Protein AF-A0A9D6WRW5-F1 (afdb_monomer_lite)

Secondary structure (DSSP, 8-state):
-EETTEEEETTTTEESS--SS-S-TT-GGGG-TT-SGGG-TTTEE-SSSS--EE-TT---S--------------PPPPEE-TTTTTPPPSS-EEEETTEEEE---TTS-B-BTTTBTTSB-BHHHHTTT--HHHH--EEEEEE---TT--SHHHHHHIIIIIS--SS-S-SEEE-TTS-EEE-S-TTB--SSSTT--TTEEEEEESS---TT-------

pLDDT: mean 76.56, std 15.64, range [35.09, 97.69]

Foldseek 3Di:
DDDQQFDDQPVVRWTPDFAPDQPDPVDPLSVRSTDAQSVCPVQWHDNNSHDTDGQPVPPVPDDPDDDDDDDNPPPPDAAEQECVRLVFDAFAAWDDDDPDIDGPPDPPPFADDVPPCVQGWDQCCVVVPPDDLVRWADEEDEAEPQDPPDQGPRVQQCCCRPVVVHRGRQAQWEAGPVRHIYGGRDSSTFGNDDPPPRTNYHYYYYYDRSDPDDDPPPDD

Sequence (220 aa):
MFYNARYYDSTIGRFTQADTIVPNLYNPQSLNRYAYVRNNPVKYTDPTGHEYIPRPDQDDGNDGGSGHGSGASLVPKPPIVSREEWGALRPGIHYICGRGVCISSGWDEGYYDHDQNGDGYALYSIYKKRMSLSDILDTIVIHHEGNWQTYDIRSVQSKHMFERGMWDIAYHYVIGQDGTIYEGRDVGVRGRHVEESNTGKIGVLFLGDFEPGWVLNSGT

Structure (mmCIF, N/CA/C/O backbone):
data_AF-A0A9D6WRW5-F1
#
_entry.id   AF-A0A9D6WRW5-F1
#
loop_
_atom_site.group_PDB
_atom_site.id
_atom_site.type_symbol
_atom_site.label_atom_id
_atom_site.label_alt_id
_atom_site.label_comp_id
_atom_site.label_asym_id
_atom_site.label_entity_id
_atom_site.label_seq_id
_atom_site.pdbx_PDB_ins_code
_atom_site.Cartn_x
_atom_site.Cartn_y
_atom_site.Cartn_z
_atom_site.occupancy
_atom_site.B_iso_or_equiv
_atom_site.auth_seq_id
_atom_site.auth_comp_id
_atom_site.auth_asym_id
_atom_site.auth_atom_id
_atom_site.pdbx_PDB_model_num
ATOM 1 N N . MET A 1 1 ? -7.415 -6.859 20.595 1.00 60.97 1 MET A N 1
ATOM 2 C CA . MET A 1 1 ? -8.074 -5.529 20.566 1.00 60.97 1 MET A CA 1
ATOM 3 C C . MET A 1 1 ? -9.538 -5.653 20.969 1.00 60.97 1 MET A C 1
ATOM 5 O O . MET A 1 1 ? -10.128 -6.697 20.724 1.00 60.97 1 MET A O 1
ATOM 9 N N . PHE A 1 2 ? -10.118 -4.632 21.605 1.00 69.44 2 PHE A N 1
ATOM 10 C CA . PHE A 1 2 ? -11.538 -4.613 21.982 1.00 69.44 2 PHE A CA 1
ATOM 11 C C . PHE A 1 2 ? -12.377 -3.961 20.870 1.00 69.44 2 PHE A C 1
ATOM 13 O O . PHE A 1 2 ? -12.100 -2.831 20.489 1.00 69.44 2 PHE A O 1
ATOM 20 N N . TYR A 1 3 ? -13.378 -4.676 20.352 1.00 65.44 3 TYR A N 1
ATOM 21 C CA . TYR A 1 3 ? -14.279 -4.254 19.272 1.00 65.44 3 TYR A CA 1
ATOM 22 C C . TYR A 1 3 ? -15.710 -4.134 19.816 1.00 65.44 3 TYR A C 1
ATOM 24 O O . TYR A 1 3 ? -16.552 -4.994 19.557 1.00 65.44 3 TYR A O 1
ATOM 32 N N . ASN A 1 4 ? -15.963 -3.086 20.605 1.00 71.12 4 ASN A N 1
ATOM 33 C CA . ASN A 1 4 ? -17.240 -2.737 21.255 1.00 71.12 4 ASN A CA 1
ATOM 34 C C . ASN A 1 4 ? -17.803 -3.759 22.251 1.00 71.12 4 ASN A C 1
ATOM 36 O O . ASN A 1 4 ? -17.981 -3.435 23.419 1.00 71.12 4 ASN A O 1
ATOM 40 N N . ALA A 1 5 ? -18.108 -4.970 21.800 1.00 73.12 5 ALA A N 1
ATOM 41 C CA . ALA A 1 5 ? -18.720 -6.016 22.611 1.00 73.12 5 ALA A CA 1
ATOM 42 C C . ALA A 1 5 ? -17.774 -7.185 22.902 1.00 73.12 5 ALA A C 1
ATOM 44 O O . ALA A 1 5 ? -18.008 -7.960 23.828 1.00 73.12 5 ALA A O 1
ATOM 45 N N . ARG A 1 6 ? -16.722 -7.354 22.090 1.00 82.56 6 ARG A N 1
ATOM 46 C CA . ARG A 1 6 ? -15.876 -8.553 22.100 1.00 82.56 6 ARG A CA 1
ATOM 47 C C . ARG A 1 6 ? -14.400 -8.211 21.988 1.00 82.56 6 ARG A C 1
ATOM 49 O O . ARG A 1 6 ? -14.009 -7.237 21.348 1.00 82.56 6 ARG A O 1
ATOM 56 N N . TYR A 1 7 ? -13.565 -9.073 22.557 1.00 76.38 7 TYR A N 1
ATOM 57 C CA . TYR A 1 7 ? -12.125 -9.045 22.324 1.00 76.38 7 TYR A CA 1
ATOM 58 C C . TYR A 1 7 ? -11.784 -9.877 21.088 1.00 76.38 7 TYR A C 1
ATOM 60 O O . TYR A 1 7 ? -12.160 -11.044 20.985 1.00 76.38 7 TYR A O 1
ATOM 68 N N . TYR A 1 8 ? -11.083 -9.257 20.146 1.00 75.25 8 TYR A N 1
ATOM 69 C CA . TYR A 1 8 ? -10.508 -9.888 18.967 1.00 75.25 8 TYR A CA 1
ATOM 70 C C . TYR A 1 8 ? -9.028 -10.164 19.196 1.00 75.25 8 TYR A C 1
ATOM 72 O O . TYR A 1 8 ? -8.286 -9.279 19.642 1.00 75.25 8 TYR A O 1
ATOM 80 N N . ASP A 1 9 ? -8.610 -11.375 18.868 1.00 74.19 9 ASP A N 1
ATOM 81 C CA . ASP A 1 9 ? -7.215 -11.775 18.841 1.00 74.19 9 ASP A CA 1
ATOM 82 C C . ASP A 1 9 ? -6.767 -11.854 17.381 1.00 74.19 9 ASP A C 1
ATOM 84 O O . ASP A 1 9 ? -7.245 -12.672 16.588 1.00 74.19 9 ASP A O 1
ATOM 88 N N . SER A 1 10 ? -5.870 -10.935 17.026 1.00 66.38 10 SER A N 1
ATOM 89 C CA . SER A 1 10 ? -5.312 -10.815 15.684 1.00 66.38 10 SER A CA 1
ATOM 90 C C . SER A 1 10 ? -4.380 -11.966 15.329 1.00 66.38 10 SER A C 1
ATOM 92 O O . SER A 1 10 ? -4.272 -12.285 14.150 1.00 66.38 10 SER A O 1
ATOM 94 N N . THR A 1 11 ? -3.757 -12.620 16.313 1.00 64.62 11 THR A N 1
ATOM 95 C CA . THR A 1 11 ? -2.850 -13.752 16.092 1.00 64.62 11 THR A CA 1
ATOM 96 C C . THR A 1 11 ? -3.612 -14.974 15.586 1.00 64.62 11 THR A C 1
ATOM 98 O O . THR A 1 11 ? -3.147 -15.662 14.683 1.00 64.62 11 THR A O 1
ATOM 101 N N . ILE A 1 12 ? -4.810 -15.232 16.119 1.00 73.31 12 ILE A N 1
ATOM 102 C CA . ILE A 1 12 ? -5.661 -16.356 15.680 1.00 73.31 12 ILE A CA 1
ATOM 103 C C . ILE A 1 12 ? -6.744 -15.953 14.668 1.00 73.31 12 ILE A C 1
ATOM 105 O O . ILE A 1 12 ? -7.482 -16.812 14.180 1.00 73.31 12 ILE A O 1
ATOM 109 N N . GLY A 1 13 ? -6.868 -14.660 14.363 1.00 69.81 13 GLY A N 1
ATOM 110 C CA . GLY A 1 13 ? -7.832 -14.133 13.399 1.00 69.81 13 GLY A CA 1
ATOM 111 C C . GLY A 1 13 ? -9.297 -14.317 13.815 1.00 69.81 13 GLY A C 1
ATOM 112 O O . GLY A 1 13 ? -10.159 -14.538 12.961 1.00 69.81 13 GLY A O 1
ATOM 113 N N . ARG A 1 14 ? -9.590 -14.327 15.124 1.00 75.38 14 ARG A N 1
ATOM 114 C CA . ARG A 1 14 ? -10.930 -14.614 15.669 1.00 75.38 14 ARG A CA 1
ATOM 115 C C . ARG A 1 14 ? -11.211 -13.826 16.942 1.00 75.38 14 ARG A C 1
ATOM 117 O O . ARG A 1 14 ? -10.303 -13.436 17.673 1.00 75.38 14 ARG A O 1
ATOM 124 N N . PHE A 1 15 ? -12.495 -13.651 17.250 1.00 82.50 15 PHE A N 1
ATOM 125 C CA . PHE A 1 15 ? -12.888 -13.226 18.589 1.00 82.50 15 PHE A CA 1
ATOM 126 C C . PHE A 1 15 ? -12.517 -14.302 19.611 1.00 82.50 15 PHE A C 1
ATOM 128 O O . PHE A 1 15 ? -12.706 -15.491 19.363 1.00 82.50 15 PHE A O 1
ATOM 135 N N . THR A 1 16 ? -11.994 -13.886 20.760 1.00 82.94 16 THR A N 1
ATOM 136 C CA . THR A 1 16 ? -11.667 -14.768 21.895 1.00 82.94 16 THR A CA 1
ATOM 137 C C . THR A 1 16 ? -12.818 -14.893 22.880 1.00 82.94 16 THR A C 1
ATOM 139 O O . THR A 1 16 ? -12.792 -15.738 23.773 1.00 82.94 16 THR A O 1
ATOM 142 N N . GLN A 1 17 ? -13.861 -14.085 22.696 1.00 80.62 17 GLN A N 1
ATOM 143 C CA . GLN A 1 17 ? -15.085 -14.117 23.479 1.00 80.62 17 GLN A CA 1
ATOM 144 C C . GLN A 1 17 ? -16.278 -14.399 22.573 1.00 80.62 17 GLN A C 1
ATOM 146 O O . GLN A 1 17 ? -16.394 -13.841 21.480 1.00 80.62 17 GLN A O 1
ATOM 151 N N . ALA A 1 18 ? -17.160 -15.278 23.046 1.00 79.88 18 ALA A N 1
ATOM 152 C CA . ALA A 1 18 ? -18.431 -15.522 22.391 1.00 79.88 18 ALA A CA 1
ATOM 153 C C . ALA A 1 18 ? -19.308 -14.270 22.512 1.00 79.88 18 ALA A C 1
ATOM 155 O O . ALA A 1 18 ? -19.403 -13.685 23.589 1.00 79.88 18 ALA A O 1
ATOM 156 N N . ASP A 1 19 ? -19.983 -13.904 21.427 1.00 75.06 19 ASP A N 1
ATOM 157 C CA . ASP A 1 19 ? -21.059 -12.910 21.413 1.00 75.06 19 ASP A CA 1
ATOM 158 C C . ASP A 1 19 ? -22.069 -13.211 22.521 1.00 75.06 19 ASP A C 1
ATOM 160 O O . ASP A 1 19 ? -22.411 -14.371 22.693 1.00 75.06 19 ASP A O 1
ATOM 164 N N . THR A 1 20 ? -22.548 -12.245 23.301 1.00 79.19 20 THR A N 1
ATOM 165 C CA . THR A 1 20 ? -23.514 -12.506 24.385 1.00 79.19 20 THR A CA 1
ATOM 166 C C . THR A 1 20 ? -24.861 -13.009 23.869 1.00 79.19 20 THR A C 1
ATOM 168 O O . THR A 1 20 ? -25.584 -13.661 24.626 1.00 79.19 20 THR A O 1
ATOM 171 N N . ILE A 1 21 ? -25.164 -12.788 22.587 1.00 78.12 21 ILE A N 1
ATOM 172 C CA . ILE A 1 21 ? -26.409 -13.209 21.951 1.00 78.12 21 ILE A CA 1
ATOM 173 C C . ILE A 1 21 ? -26.173 -14.185 20.794 1.00 78.12 21 ILE A C 1
ATOM 175 O O . ILE A 1 21 ? -25.085 -14.304 20.234 1.00 78.12 21 ILE A O 1
ATOM 179 N N . VAL A 1 22 ? -27.229 -14.918 20.441 1.00 77.81 22 VAL A N 1
ATOM 180 C CA . VAL A 1 22 ? -27.321 -15.652 19.176 1.00 77.81 22 VAL A CA 1
ATOM 181 C C . VAL A 1 22 ? -28.327 -14.897 18.312 1.00 77.81 22 VAL A C 1
ATOM 183 O O . VAL A 1 22 ? -29.521 -14.974 18.607 1.00 77.81 22 VAL A O 1
ATOM 186 N N . PRO A 1 23 ? -27.891 -14.181 17.259 1.00 69.06 23 PRO A N 1
ATOM 187 C CA . PRO A 1 23 ? -28.781 -13.304 16.496 1.00 69.06 23 PRO A CA 1
ATOM 188 C C . PRO A 1 23 ? -29.959 -14.037 15.839 1.00 69.06 23 PRO A C 1
ATOM 190 O O . PRO A 1 23 ? -31.036 -13.474 15.679 1.00 69.06 23 PRO A O 1
ATOM 193 N N . ASN A 1 24 ? -29.771 -15.305 15.451 1.00 74.31 24 ASN A N 1
ATOM 194 C CA . ASN A 1 24 ? -30.832 -16.134 14.881 1.00 74.31 24 ASN A CA 1
ATOM 195 C C . ASN A 1 24 ? -30.588 -17.626 15.171 1.00 74.31 24 ASN A C 1
ATOM 197 O O . ASN A 1 24 ? -29.682 -18.231 14.606 1.00 74.31 24 ASN A O 1
ATOM 201 N N . LEU A 1 25 ? -31.422 -18.234 16.018 1.00 77.88 25 LEU A N 1
ATOM 202 C CA . LEU A 1 25 ? -31.314 -19.652 16.402 1.00 77.88 25 LEU A CA 1
ATOM 203 C C . LEU A 1 25 ? -31.611 -20.636 15.258 1.00 77.88 25 LEU A C 1
ATOM 205 O O . LEU A 1 25 ? -31.167 -21.780 15.308 1.00 77.88 25 LEU A O 1
ATOM 209 N N . TYR A 1 26 ? -32.340 -20.205 14.228 1.00 78.75 26 TYR A N 1
ATOM 210 C CA . TYR A 1 26 ? -32.708 -21.036 13.078 1.00 78.75 26 TYR A CA 1
ATOM 211 C C . TYR A 1 26 ? -31.681 -20.969 11.944 1.00 78.75 26 TYR A C 1
ATOM 213 O O . TYR A 1 26 ? -31.804 -21.691 10.957 1.00 78.75 26 TYR A O 1
ATOM 221 N N . ASN A 1 27 ? -30.659 -20.118 12.077 1.00 74.31 27 ASN A N 1
ATOM 222 C CA . ASN A 1 27 ? -29.552 -20.038 11.139 1.00 74.31 27 ASN A CA 1
ATOM 223 C C . ASN A 1 27 ? -28.308 -20.712 11.745 1.00 74.31 27 ASN A C 1
ATOM 225 O O . ASN A 1 27 ? -27.700 -20.147 12.657 1.00 74.31 27 ASN A O 1
ATOM 229 N N . PRO A 1 28 ? -27.864 -21.870 11.221 1.00 80.88 28 PRO A N 1
ATOM 230 C CA . PRO A 1 28 ? -26.694 -22.580 11.737 1.00 80.88 28 PRO A CA 1
ATOM 231 C C . PRO A 1 28 ? -25.425 -21.717 11.790 1.00 80.88 28 PRO A C 1
ATOM 233 O O . PRO A 1 28 ? -24.603 -21.881 12.687 1.00 80.88 28 PRO A O 1
ATOM 236 N N . GLN A 1 29 ? -25.281 -20.752 10.873 1.00 78.38 29 GLN A N 1
ATOM 237 C CA . GLN A 1 29 ? -24.126 -19.852 10.839 1.00 78.38 29 GLN A CA 1
ATOM 238 C C . GLN A 1 29 ? -24.116 -18.864 12.016 1.00 78.38 29 GLN A C 1
ATOM 240 O O . GLN A 1 29 ? -23.047 -18.457 12.464 1.00 78.38 29 GLN A O 1
ATOM 245 N N . SER A 1 30 ? -25.292 -18.497 12.532 1.00 76.19 30 SER A N 1
ATOM 246 C CA . SER A 1 30 ? -25.451 -17.598 13.682 1.00 76.19 30 SER A CA 1
ATOM 247 C C . SER A 1 30 ? -25.182 -18.290 15.022 1.00 76.19 30 SER A C 1
ATOM 249 O O . SER A 1 30 ? -25.009 -17.606 16.026 1.00 76.19 30 SER A O 1
ATOM 251 N N . LEU A 1 31 ? -25.089 -19.627 15.050 1.00 80.44 31 LEU A N 1
ATOM 252 C CA . LEU A 1 31 ? -24.693 -20.383 16.245 1.00 80.44 31 LEU A CA 1
ATOM 253 C C . LEU A 1 31 ? -23.192 -20.254 16.546 1.00 80.44 31 LEU A C 1
ATOM 255 O O . LEU A 1 31 ? -22.770 -20.449 17.687 1.00 80.44 31 LEU A O 1
ATOM 259 N N . ASN A 1 32 ? -22.376 -19.892 15.549 1.00 83.19 32 ASN A N 1
ATOM 260 C CA . ASN A 1 32 ? -20.971 -19.576 15.772 1.00 83.19 32 ASN A CA 1
ATOM 261 C C . ASN A 1 32 ? -20.826 -18.164 16.360 1.00 83.19 32 ASN A C 1
ATOM 263 O O . ASN A 1 32 ? -20.568 -17.196 15.647 1.00 83.19 32 ASN A O 1
ATOM 267 N N . ARG A 1 33 ? -20.939 -18.070 17.687 1.00 80.44 33 ARG A N 1
ATOM 268 C CA . ARG A 1 33 ? -20.828 -16.821 18.465 1.00 80.44 33 ARG A CA 1
ATOM 269 C C . ARG A 1 33 ? -19.436 -16.170 18.422 1.00 80.44 33 ARG A C 1
ATOM 271 O O . ARG A 1 33 ? -19.261 -15.062 18.918 1.00 80.44 33 ARG A O 1
ATOM 278 N N . TYR A 1 34 ? -18.446 -16.835 17.829 1.00 79.38 34 TYR A N 1
ATOM 279 C CA . TYR A 1 34 ? -17.099 -16.298 17.621 1.00 79.38 34 TYR A CA 1
ATOM 280 C C . TYR A 1 34 ? -16.889 -15.751 16.202 1.00 79.38 34 TYR A C 1
ATOM 282 O O . TYR A 1 34 ? -15.840 -15.174 15.918 1.00 79.38 34 TYR A O 1
ATOM 290 N N . ALA A 1 35 ? -17.857 -15.931 15.298 1.00 78.06 35 ALA A N 1
ATOM 291 C CA . ALA A 1 35 ? -17.767 -15.420 13.938 1.00 78.06 35 ALA A CA 1
ATOM 292 C C . ALA A 1 35 ? -17.990 -13.901 13.898 1.00 78.06 35 ALA A C 1
ATOM 294 O O . ALA A 1 35 ? -18.873 -13.360 14.570 1.00 78.06 35 ALA A O 1
ATOM 295 N N . TYR A 1 36 ? -17.212 -13.220 13.056 1.00 79.56 36 TYR A N 1
ATOM 296 C CA . TYR A 1 36 ? -17.487 -11.843 12.655 1.00 79.56 36 TYR A CA 1
ATOM 297 C C . TYR A 1 36 ? -18.448 -11.866 11.466 1.00 79.56 36 TYR A C 1
ATOM 299 O O . TYR A 1 36 ? -18.148 -12.519 10.468 1.00 79.56 36 TYR A O 1
ATOM 307 N N . VAL A 1 37 ? -19.603 -11.197 11.565 1.00 79.94 37 VAL A N 1
ATOM 308 C CA . VAL A 1 37 ? -20.555 -10.957 10.456 1.00 79.94 37 VAL A CA 1
ATOM 309 C C . VAL A 1 37 ? -20.809 -12.160 9.529 1.00 79.94 37 VAL A C 1
ATOM 311 O O . VAL A 1 37 ? -20.722 -12.082 8.303 1.00 79.94 37 VAL A O 1
ATOM 314 N N . ARG A 1 38 ? -21.093 -13.328 10.125 1.00 80.06 38 ARG A N 1
ATOM 315 C CA . ARG A 1 38 ? -21.312 -14.607 9.410 1.00 80.06 38 ARG A CA 1
ATOM 316 C C . ARG A 1 38 ? -20.146 -15.040 8.505 1.00 80.06 38 ARG A C 1
ATOM 318 O O . ARG A 1 38 ? -20.363 -15.764 7.539 1.00 80.06 38 ARG A O 1
ATOM 325 N N . ASN A 1 39 ? -18.921 -14.628 8.830 1.00 77.94 39 ASN A N 1
ATOM 326 C CA . ASN A 1 39 ? -17.713 -14.800 8.019 1.00 77.94 39 ASN A CA 1
ATOM 327 C C . ASN A 1 39 ? -17.799 -14.168 6.619 1.00 77.94 39 ASN A C 1
ATOM 329 O O . ASN A 1 39 ? -17.034 -14.542 5.735 1.00 77.94 39 ASN A O 1
ATOM 333 N N . ASN A 1 40 ? -18.701 -13.207 6.407 1.00 76.94 40 ASN A N 1
ATOM 334 C CA . ASN A 1 40 ? -18.773 -12.447 5.165 1.00 76.94 40 ASN A CA 1
ATOM 335 C C . ASN A 1 40 ? -18.659 -10.945 5.454 1.00 76.94 40 ASN A C 1
ATOM 337 O O . ASN A 1 40 ? -19.637 -10.204 5.324 1.00 76.94 40 ASN A O 1
ATOM 341 N N . PRO A 1 41 ? -17.458 -10.481 5.846 1.00 78.50 41 PRO A N 1
ATOM 342 C CA . PRO A 1 41 ? -17.224 -9.070 6.087 1.00 78.50 41 PRO A CA 1
ATOM 343 C C . PRO A 1 41 ? -17.252 -8.250 4.813 1.00 78.50 41 PRO A C 1
ATOM 345 O O . PRO A 1 41 ? -17.278 -7.043 4.929 1.00 78.50 41 PRO A O 1
ATOM 348 N N . VAL A 1 42 ? -17.267 -8.850 3.621 1.00 72.50 42 VAL A N 1
ATOM 349 C CA . VAL A 1 42 ? -17.421 -8.103 2.367 1.00 72.50 42 VAL A CA 1
ATOM 350 C C . VAL A 1 42 ? -18.845 -7.567 2.231 1.00 72.50 42 VAL A C 1
ATOM 352 O O . VAL A 1 42 ? -19.012 -6.412 1.862 1.00 72.50 42 VAL A O 1
ATOM 355 N N . LYS A 1 43 ? -19.854 -8.380 2.572 1.00 69.56 43 LYS A N 1
ATOM 356 C CA . LYS A 1 43 ? -21.272 -8.009 2.460 1.00 69.56 43 LYS A CA 1
ATOM 357 C C . LYS A 1 43 ? -21.837 -7.370 3.725 1.00 69.56 43 LYS A C 1
ATOM 359 O O . LYS A 1 43 ? -22.777 -6.588 3.641 1.00 69.56 43 LYS A O 1
ATOM 364 N N . TYR A 1 44 ? -21.294 -7.701 4.895 1.00 79.25 44 TYR A N 1
ATOM 365 C CA . TYR A 1 44 ? -21.892 -7.333 6.175 1.00 79.25 44 TYR A CA 1
ATOM 366 C C . TYR A 1 44 ? -20.930 -6.556 7.084 1.00 79.25 44 TYR A C 1
ATOM 368 O O . TYR A 1 44 ? -19.707 -6.674 6.984 1.00 79.25 44 TYR A O 1
ATOM 376 N N . THR A 1 45 ? -21.497 -5.760 7.987 1.00 79.19 45 THR A N 1
ATOM 377 C CA . THR A 1 45 ? -20.794 -5.076 9.083 1.00 79.19 45 THR A CA 1
ATOM 378 C C . THR A 1 45 ? -21.514 -5.328 10.412 1.00 79.19 45 THR A C 1
ATOM 380 O O . THR A 1 45 ? -22.673 -5.741 10.410 1.00 79.19 45 THR A O 1
ATOM 383 N N . ASP A 1 46 ? -20.818 -5.116 11.528 1.00 77.25 46 ASP A N 1
ATOM 384 C CA . ASP A 1 46 ? -21.327 -5.289 12.897 1.00 77.25 46 ASP A CA 1
ATOM 385 C C . ASP A 1 46 ? -21.072 -4.008 13.708 1.00 77.25 46 ASP A C 1
ATOM 387 O O . ASP A 1 46 ? -20.036 -3.894 14.370 1.00 77.25 46 ASP A O 1
ATOM 391 N N . PRO A 1 47 ? -21.958 -2.998 13.611 1.00 75.88 47 PRO A N 1
ATOM 392 C CA . PRO A 1 47 ? -21.749 -1.706 14.265 1.00 75.88 47 PRO A CA 1
ATOM 393 C C . PRO A 1 47 ? -21.812 -1.797 15.793 1.00 75.88 47 PRO A C 1
ATOM 395 O O . PRO A 1 47 ? -21.126 -1.052 16.495 1.00 75.88 47 PRO A O 1
ATOM 398 N N . THR A 1 48 ? -22.643 -2.701 16.315 1.00 75.56 48 THR A N 1
ATOM 399 C CA . THR A 1 48 ? -22.935 -2.823 17.750 1.00 75.56 48 THR A CA 1
ATOM 400 C C . THR A 1 48 ? -22.076 -3.880 18.448 1.00 75.56 48 THR A C 1
ATOM 402 O O . THR A 1 48 ? -21.990 -3.883 19.674 1.00 75.56 48 THR A O 1
ATOM 405 N N . GLY A 1 49 ? -21.399 -4.743 17.688 1.00 72.88 49 GLY A N 1
ATOM 406 C CA . GLY A 1 49 ? -20.638 -5.892 18.182 1.00 72.88 49 GLY A CA 1
ATOM 407 C C . GLY A 1 49 ? -21.468 -7.175 18.364 1.00 72.88 49 GLY A C 1
ATOM 408 O O . GLY A 1 49 ? -20.908 -8.176 18.828 1.00 72.88 49 GLY A O 1
ATOM 409 N N . HIS A 1 50 ? -22.760 -7.128 18.016 1.00 73.81 50 HIS A N 1
ATOM 410 C CA . HIS A 1 50 ? -23.781 -8.147 18.275 1.00 73.81 50 HIS A CA 1
ATOM 411 C C . HIS A 1 50 ? -24.665 -8.495 17.070 1.00 73.81 50 HIS A C 1
ATOM 413 O O . HIS A 1 50 ? -25.472 -9.425 17.138 1.00 73.81 50 HIS A O 1
ATOM 419 N N . GLU A 1 51 ? -24.576 -7.755 15.968 1.00 75.19 51 GLU A N 1
ATOM 420 C CA . GLU A 1 51 ? -25.467 -7.957 14.828 1.00 75.19 51 GLU A CA 1
ATOM 421 C C . GLU A 1 51 ? -24.705 -7.933 13.513 1.00 75.19 51 GLU A C 1
ATOM 423 O O . GLU A 1 51 ? -23.601 -7.421 13.411 1.00 75.19 51 GLU A O 1
ATOM 428 N N . TYR A 1 52 ? -25.277 -8.531 12.476 1.00 75.94 52 TYR A N 1
ATOM 429 C CA . TYR A 1 52 ? -24.746 -8.380 11.131 1.00 75.94 52 TYR A CA 1
ATOM 430 C C . TYR A 1 52 ? -25.808 -7.676 10.305 1.00 75.94 52 TYR A C 1
ATOM 432 O O . TYR A 1 52 ? -26.958 -8.110 10.251 1.00 75.94 52 TYR A O 1
ATOM 440 N N . ILE A 1 53 ? -25.412 -6.595 9.659 1.00 77.00 53 ILE A N 1
ATOM 441 C CA . ILE A 1 53 ? -26.273 -5.831 8.763 1.00 77.00 53 ILE A CA 1
ATOM 442 C C . ILE A 1 53 ? -25.580 -5.679 7.411 1.00 77.00 53 ILE A C 1
ATOM 444 O O . ILE A 1 53 ? -24.342 -5.672 7.373 1.00 77.00 53 ILE A O 1
ATOM 448 N N . PRO A 1 54 ? -26.328 -5.609 6.296 1.00 77.75 54 PRO A N 1
ATOM 449 C CA . PRO A 1 54 ? -25.746 -5.332 4.990 1.00 77.75 54 PRO A CA 1
ATOM 450 C C . PRO A 1 54 ? -24.909 -4.057 5.038 1.00 77.75 54 PRO A C 1
ATOM 452 O O . PRO A 1 54 ? -25.274 -3.080 5.701 1.00 77.75 54 PRO A O 1
ATOM 455 N N . ARG A 1 55 ? -23.767 -4.065 4.355 1.00 66.81 55 ARG A N 1
ATOM 456 C CA . ARG A 1 55 ? -23.007 -2.836 4.184 1.00 66.81 55 ARG A CA 1
ATOM 457 C C . ARG A 1 55 ? -23.805 -1.873 3.298 1.00 66.81 55 ARG A C 1
ATOM 459 O O . ARG A 1 55 ? -24.409 -2.321 2.325 1.00 66.81 55 ARG A O 1
ATOM 466 N N . PRO A 1 56 ? -23.783 -0.560 3.589 1.00 60.78 56 PRO A N 1
ATOM 467 C CA . PRO A 1 56 ? -24.549 0.429 2.827 1.00 60.78 56 PRO A CA 1
ATOM 468 C C . PRO A 1 56 ? -24.196 0.502 1.332 1.00 60.78 56 PRO A C 1
ATOM 470 O O . PRO A 1 56 ? -24.939 1.101 0.565 1.00 60.78 56 PRO A O 1
ATOM 473 N N . ASP A 1 57 ? -23.051 -0.051 0.922 1.00 57.88 57 ASP A N 1
ATOM 474 C CA . ASP A 1 57 ? -22.545 -0.047 -0.453 1.00 57.88 57 ASP A CA 1
ATOM 475 C C . ASP A 1 57 ? -22.938 -1.290 -1.270 1.00 57.88 57 ASP A C 1
ATOM 477 O O . ASP A 1 57 ? -22.714 -1.306 -2.480 1.00 57.88 57 ASP A O 1
ATOM 481 N N . GLN A 1 58 ? -23.537 -2.312 -0.645 1.00 55.06 58 GLN A N 1
ATOM 482 C CA . GLN A 1 58 ? -23.962 -3.551 -1.304 1.00 55.06 58 GLN A CA 1
ATOM 483 C C . GLN A 1 58 ? -25.477 -3.737 -1.227 1.00 55.06 58 GLN A C 1
ATOM 485 O O . GLN A 1 58 ? -25.971 -4.701 -0.647 1.00 55.06 58 GLN A O 1
ATOM 490 N N . ASP A 1 59 ? -26.215 -2.815 -1.840 1.00 51.03 59 ASP A N 1
ATOM 491 C CA . ASP A 1 59 ? -27.639 -3.006 -2.118 1.00 51.03 59 ASP A CA 1
ATOM 492 C C . ASP A 1 59 ? -27.774 -3.890 -3.378 1.00 51.03 59 ASP A C 1
ATOM 494 O O . ASP A 1 59 ? -28.076 -3.431 -4.479 1.00 51.03 59 ASP A O 1
ATOM 498 N N . ASP A 1 60 ? -27.445 -5.181 -3.246 1.00 50.53 60 ASP A N 1
ATOM 499 C CA . ASP A 1 60 ? -27.548 -6.186 -4.314 1.00 50.53 60 ASP A CA 1
ATOM 500 C C . ASP A 1 60 ? -28.948 -6.818 -4.392 1.00 50.53 60 ASP A C 1
ATOM 502 O O . ASP A 1 60 ? -29.081 -7.963 -4.804 1.00 50.53 60 ASP A O 1
ATOM 506 N N . GLY A 1 61 ? -29.998 -6.081 -4.008 1.00 46.81 61 GLY A N 1
ATOM 507 C CA . GLY A 1 61 ? -31.395 -6.284 -4.420 1.00 46.81 61 GLY A CA 1
ATOM 508 C C . GLY A 1 61 ? -32.026 -7.675 -4.245 1.00 46.81 61 GLY A C 1
ATOM 509 O O . GLY A 1 61 ? -33.112 -7.899 -4.778 1.00 46.81 61 GLY A O 1
ATOM 510 N N . ASN A 1 62 ? -31.399 -8.617 -3.540 1.00 47.34 62 ASN A N 1
ATOM 511 C CA . ASN A 1 62 ? -31.861 -10.001 -3.450 1.00 47.34 62 ASN A CA 1
ATOM 512 C C . ASN A 1 62 ? -31.838 -10.503 -2.002 1.00 47.34 62 ASN A C 1
ATOM 514 O O . ASN A 1 62 ? -31.092 -11.417 -1.643 1.00 47.34 62 ASN A O 1
ATOM 518 N N . ASP A 1 63 ? -32.679 -9.892 -1.168 1.00 53.66 63 ASP A N 1
ATOM 519 C CA . ASP A 1 63 ? -32.852 -10.271 0.230 1.00 53.66 63 ASP A CA 1
ATOM 520 C C . ASP A 1 63 ? -34.064 -11.191 0.421 1.00 53.66 63 ASP A C 1
ATOM 522 O O . ASP A 1 63 ? -35.219 -10.774 0.471 1.00 53.66 63 ASP A O 1
ATOM 526 N N . GLY A 1 64 ? -33.775 -12.479 0.611 1.00 40.59 64 GLY A N 1
ATOM 527 C CA . GLY A 1 64 ? -34.691 -13.464 1.192 1.00 40.59 64 GLY A CA 1
ATOM 528 C C . GLY A 1 64 ? -34.647 -13.488 2.726 1.00 40.59 64 GLY A C 1
ATOM 529 O O . GLY A 1 64 ? -34.693 -14.566 3.316 1.00 40.59 64 GLY A O 1
ATOM 530 N N . GLY A 1 65 ? -34.495 -12.336 3.384 1.00 41.09 65 GLY A N 1
ATOM 531 C CA . GLY A 1 65 ? -34.346 -12.242 4.839 1.00 41.09 65 GLY A CA 1
ATOM 532 C C . GLY A 1 65 ? -35.230 -11.161 5.451 1.00 41.09 65 GLY A C 1
ATOM 533 O O . GLY A 1 65 ? -34.879 -9.989 5.452 1.00 41.09 65 GLY A O 1
ATOM 534 N N . SER A 1 66 ? -36.378 -11.567 5.986 1.00 40.91 66 SER A N 1
ATOM 535 C CA . SER A 1 66 ? -37.377 -10.701 6.615 1.00 40.91 66 SER A CA 1
ATOM 536 C C . SER A 1 66 ? -36.851 -9.912 7.826 1.00 40.91 66 SER A C 1
ATOM 538 O O . SER A 1 66 ? -36.556 -10.511 8.854 1.00 40.91 66 SER A O 1
ATOM 540 N N . GLY A 1 67 ? -3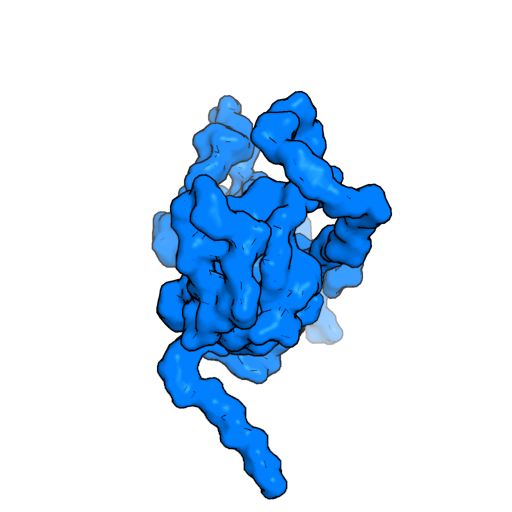6.871 -8.577 7.703 1.00 40.50 67 GLY A N 1
ATOM 541 C CA . GLY A 1 67 ? -37.279 -7.579 8.709 1.00 40.50 67 GLY A CA 1
ATOM 542 C C . GLY A 1 67 ? -36.461 -7.434 10.000 1.00 40.50 67 GLY A C 1
ATOM 543 O O . GLY A 1 67 ? -36.343 -8.374 10.777 1.00 40.50 67 GLY A O 1
ATOM 544 N N . HIS A 1 68 ? -36.000 -6.213 10.295 1.00 38.25 68 HIS A N 1
ATOM 545 C CA . HIS A 1 68 ? -36.610 -5.257 11.245 1.00 38.25 68 HIS A CA 1
ATOM 546 C C . HIS A 1 68 ? -35.704 -4.014 11.356 1.00 38.25 68 HIS A C 1
ATOM 548 O O . HIS A 1 68 ? -34.540 -4.137 11.711 1.00 38.25 68 HIS A O 1
ATOM 554 N N . GLY A 1 69 ? -36.258 -2.818 11.127 1.00 35.09 69 GLY A N 1
ATOM 555 C CA . GLY A 1 69 ? -35.653 -1.557 11.579 1.00 35.09 69 GLY A CA 1
ATOM 556 C C . GLY A 1 69 ? -34.944 -0.729 10.509 1.00 35.09 69 GLY A C 1
ATOM 557 O O . GLY A 1 69 ? -33.772 -0.909 10.212 1.00 35.09 69 GLY A O 1
ATOM 558 N N . SER A 1 70 ? -35.669 0.256 9.991 1.00 42.62 70 SER A N 1
ATOM 559 C CA . SER A 1 70 ? -35.151 1.419 9.278 1.00 42.62 70 SER A CA 1
ATOM 560 C C . SER A 1 70 ? -34.126 2.183 10.125 1.00 42.62 70 SER A C 1
ATOM 562 O O . SER A 1 70 ? -34.486 2.876 11.076 1.00 42.62 70 SER A O 1
ATOM 564 N N . GLY A 1 71 ? -32.863 2.092 9.735 1.00 39.44 71 GLY A N 1
ATOM 565 C CA . GLY A 1 71 ? -31.776 2.929 10.218 1.00 39.44 71 GLY A CA 1
ATOM 566 C C . GLY A 1 71 ? -30.559 2.630 9.366 1.00 39.44 71 GLY A C 1
ATOM 567 O O . GLY A 1 71 ? -29.861 1.659 9.630 1.00 39.44 71 GLY A O 1
ATOM 568 N N . ALA A 1 72 ? -30.346 3.409 8.300 1.00 45.09 72 ALA A N 1
ATOM 569 C CA . ALA A 1 72 ? -29.125 3.323 7.508 1.00 45.09 72 ALA A CA 1
ATOM 570 C C . ALA A 1 72 ? -27.941 3.373 8.475 1.00 45.09 72 ALA A C 1
ATOM 572 O O . ALA A 1 72 ? -27.772 4.347 9.210 1.00 45.09 72 ALA A O 1
ATOM 573 N N . SER A 1 73 ? -27.191 2.281 8.538 1.00 48.31 73 SER A N 1
ATOM 574 C CA . SER A 1 73 ? -26.078 2.146 9.455 1.00 48.31 73 SER A CA 1
ATOM 575 C C . SER A 1 73 ? -25.066 3.243 9.192 1.00 48.31 73 SER A C 1
ATOM 577 O O . SER A 1 73 ? -24.365 3.233 8.182 1.00 48.31 73 SER A O 1
ATOM 579 N N . LEU A 1 74 ? -24.998 4.175 10.138 1.00 52.94 74 LEU A N 1
ATOM 580 C CA . LEU A 1 74 ? -24.071 5.297 10.206 1.00 52.94 74 LEU A CA 1
ATOM 581 C C . LEU A 1 74 ? -22.630 4.836 10.474 1.00 52.94 74 LEU A C 1
ATOM 583 O O . LEU A 1 74 ? -21.898 5.545 11.154 1.00 52.94 74 LEU A O 1
ATOM 587 N N . VAL A 1 75 ? -22.208 3.658 10.001 1.00 53.72 75 VAL A N 1
ATOM 588 C CA . VAL A 1 75 ? -20.784 3.311 10.011 1.00 53.72 75 VAL A CA 1
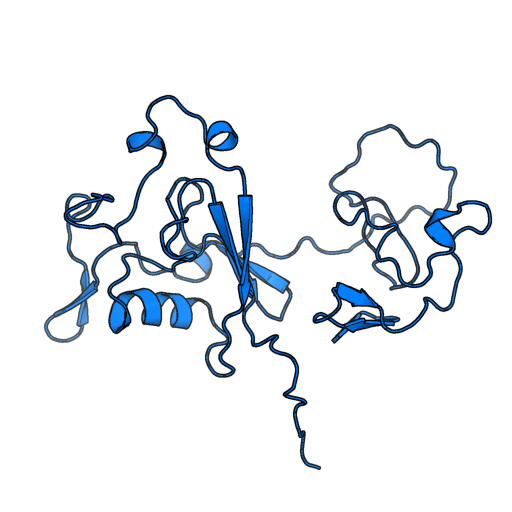ATOM 589 C C . VAL A 1 75 ? -20.145 4.206 8.956 1.00 53.72 75 VAL A C 1
ATOM 591 O O . VAL A 1 75 ? -20.405 4.005 7.765 1.00 53.72 75 VAL A O 1
ATOM 594 N N . PRO A 1 76 ? -19.367 5.227 9.352 1.00 60.53 76 PRO A N 1
ATOM 595 C CA . PRO A 1 76 ? -18.736 6.103 8.388 1.00 60.53 76 PRO A CA 1
ATOM 596 C C . PRO A 1 76 ? -17.795 5.242 7.554 1.00 60.53 76 PRO A C 1
ATOM 598 O O . PRO A 1 76 ? -17.042 4.428 8.098 1.00 60.53 76 PRO A O 1
ATOM 601 N N . LYS A 1 77 ? -17.842 5.401 6.230 1.00 65.12 77 LYS A N 1
ATOM 602 C CA . LYS A 1 77 ? -16.815 4.821 5.366 1.00 65.12 77 LYS A CA 1
ATOM 603 C C . LYS A 1 77 ? -15.451 5.268 5.912 1.00 65.12 77 LYS A C 1
ATOM 605 O O . LYS A 1 77 ? -15.319 6.458 6.211 1.00 65.12 77 LYS A O 1
ATOM 610 N N . PRO A 1 78 ? -14.462 4.362 6.040 1.00 78.94 78 PRO A N 1
ATOM 611 C CA . PRO A 1 78 ? -13.122 4.757 6.440 1.00 78.94 78 PRO A CA 1
ATOM 612 C C . PRO A 1 78 ? -12.657 5.933 5.575 1.00 78.94 78 PRO A C 1
ATOM 614 O O . PRO A 1 78 ? -12.802 5.853 4.346 1.00 78.94 78 PRO A O 1
ATOM 617 N N . PRO A 1 79 ? -12.168 7.031 6.174 1.00 88.50 79 PRO A N 1
ATOM 618 C CA . PRO A 1 79 ? -11.657 8.140 5.392 1.00 88.50 79 PRO A CA 1
ATOM 619 C C . PRO A 1 79 ? -10.494 7.633 4.539 1.00 88.50 79 PRO A C 1
ATOM 621 O O . PRO A 1 79 ? -9.628 6.903 5.025 1.00 88.50 79 PRO A O 1
ATOM 624 N N . ILE A 1 80 ? -10.517 7.989 3.256 1.00 92.06 80 ILE A N 1
ATOM 625 C CA . ILE A 1 80 ? -9.416 7.726 2.334 1.00 92.06 80 ILE A CA 1
ATOM 626 C C . ILE A 1 80 ? -8.707 9.055 2.122 1.00 92.06 80 ILE A C 1
ATOM 628 O O . ILE A 1 80 ? -9.287 9.968 1.539 1.00 92.06 80 ILE A O 1
ATOM 632 N N . VAL A 1 81 ? -7.480 9.155 2.618 1.00 95.00 81 VAL A N 1
ATOM 633 C CA . VAL A 1 81 ? -6.632 10.339 2.513 1.00 95.00 81 VAL A CA 1
ATOM 634 C C . VAL A 1 81 ? -5.733 10.177 1.298 1.00 95.00 81 VAL A C 1
ATOM 636 O O . VAL A 1 81 ? -4.925 9.243 1.212 1.00 95.00 81 VAL A O 1
ATOM 639 N N . SER A 1 82 ? -5.883 11.098 0.352 1.00 95.94 82 SER A N 1
ATOM 640 C CA . SER A 1 82 ? -5.126 11.062 -0.897 1.00 95.94 82 SER A CA 1
ATOM 641 C C . SER A 1 82 ? -3.647 11.371 -0.685 1.00 95.94 82 SER A C 1
ATOM 643 O O . SER A 1 82 ? -3.263 12.013 0.297 1.00 95.94 82 SER A O 1
ATOM 645 N N . ARG A 1 83 ? -2.810 10.987 -1.655 1.00 94.25 83 ARG A N 1
ATOM 646 C CA . ARG A 1 83 ? -1.381 11.350 -1.668 1.00 94.25 83 ARG A CA 1
ATOM 647 C C . ARG A 1 83 ? -1.130 12.841 -1.478 1.00 94.25 83 ARG A C 1
ATOM 649 O O . ARG A 1 83 ? -0.204 13.218 -0.766 1.00 94.25 83 ARG A O 1
ATOM 656 N N . GLU A 1 84 ? -1.923 13.685 -2.128 1.00 93.19 84 GLU A N 1
ATOM 657 C CA . GLU A 1 84 ? -1.792 15.138 -2.011 1.00 93.19 84 GLU A CA 1
ATOM 658 C C . GLU A 1 84 ? -2.132 15.614 -0.596 1.00 93.19 84 GLU A C 1
ATOM 660 O O . GLU A 1 84 ? -1.400 16.415 -0.019 1.00 93.19 84 GLU A O 1
ATOM 665 N N . GLU A 1 85 ? -3.190 15.058 -0.011 1.00 95.44 85 GLU A N 1
ATOM 666 C CA . GLU A 1 85 ? -3.719 15.466 1.288 1.00 95.44 85 GLU A CA 1
ATOM 667 C C . GLU A 1 85 ? -2.793 15.103 2.455 1.00 95.44 85 GLU A C 1
ATOM 669 O O . GLU A 1 85 ? -2.533 15.950 3.310 1.00 95.44 85 GLU A O 1
ATOM 674 N N . TRP A 1 86 ? -2.207 13.897 2.475 1.00 94.44 86 TRP A N 1
ATOM 675 C CA . TRP A 1 86 ? -1.172 13.577 3.473 1.00 94.44 86 TRP A CA 1
ATOM 676 C C . TRP A 1 86 ? 0.207 14.158 3.111 1.00 94.44 86 TRP A C 1
ATOM 678 O O . TRP A 1 86 ? 1.145 14.104 3.915 1.00 94.44 86 TRP A O 1
ATOM 688 N N . GLY A 1 87 ? 0.322 14.767 1.924 1.00 93.31 87 GLY A N 1
ATOM 689 C CA . GLY A 1 87 ? 1.473 15.505 1.408 1.00 93.31 87 GLY A CA 1
ATOM 690 C C . GLY A 1 87 ? 2.651 14.620 0.995 1.00 93.31 87 GLY A C 1
ATOM 691 O O . GLY A 1 87 ? 3.806 14.943 1.299 1.00 93.31 87 GLY A O 1
ATOM 692 N N . ALA A 1 88 ? 2.354 13.513 0.324 1.00 91.88 88 ALA A N 1
ATOM 693 C CA . ALA A 1 88 ? 3.319 12.579 -0.226 1.00 91.88 88 ALA A CA 1
ATOM 694 C C . ALA A 1 88 ? 4.433 13.275 -1.000 1.00 91.88 88 ALA A C 1
ATOM 696 O O . ALA A 1 88 ? 4.194 14.120 -1.867 1.00 91.88 88 ALA A O 1
ATOM 697 N N . LEU A 1 89 ? 5.666 12.840 -0.757 1.00 87.56 89 LEU A N 1
ATOM 698 C CA . LEU A 1 89 ? 6.748 13.102 -1.687 1.00 87.56 89 LEU A CA 1
ATOM 699 C C . LEU A 1 89 ? 6.409 12.464 -3.040 1.00 87.56 89 LEU A C 1
ATOM 701 O O . LEU A 1 89 ? 5.770 11.406 -3.126 1.00 87.56 89 LEU A O 1
ATOM 705 N N . ARG A 1 90 ? 6.819 13.142 -4.112 1.00 85.56 90 ARG A N 1
ATOM 706 C CA . ARG A 1 90 ? 6.706 12.600 -5.466 1.00 85.56 90 ARG A CA 1
ATOM 707 C C . ARG A 1 90 ? 7.650 11.405 -5.613 1.00 85.56 90 ARG A C 1
ATOM 709 O O . ARG A 1 90 ? 8.770 11.497 -5.101 1.00 85.56 90 ARG A O 1
ATOM 716 N N . PRO A 1 91 ? 7.244 10.344 -6.333 1.00 84.88 91 PRO A N 1
ATOM 717 C CA . PRO A 1 91 ? 8.145 9.251 -6.656 1.00 84.88 91 PRO A CA 1
ATOM 718 C C . PRO A 1 91 ? 9.419 9.745 -7.353 1.00 84.88 91 PRO A C 1
ATOM 720 O O . PRO A 1 91 ? 9.354 10.662 -8.173 1.00 84.88 91 PRO A O 1
ATOM 723 N N . GLY A 1 92 ? 10.561 9.145 -7.030 1.00 79.25 92 GLY A N 1
ATOM 724 C CA . GLY A 1 92 ? 11.863 9.480 -7.602 1.00 79.25 92 GLY A CA 1
ATOM 725 C C . GLY A 1 92 ? 13.009 9.308 -6.611 1.00 79.25 92 GLY A C 1
ATOM 726 O O . GLY A 1 92 ? 12.798 9.049 -5.427 1.00 79.25 92 GLY A O 1
ATOM 727 N N . ILE A 1 93 ? 14.238 9.501 -7.090 1.00 74.88 93 ILE A N 1
ATOM 728 C CA . ILE A 1 93 ? 15.423 9.571 -6.227 1.00 74.88 93 ILE A CA 1
ATOM 729 C C . ILE A 1 93 ? 15.508 10.976 -5.632 1.00 74.88 93 ILE A C 1
ATOM 731 O O . ILE A 1 93 ? 15.582 11.974 -6.354 1.00 74.88 93 ILE A O 1
ATOM 735 N N . HIS A 1 94 ? 15.510 11.048 -4.304 1.00 71.88 94 HIS A N 1
ATOM 736 C CA . HIS A 1 94 ? 15.693 12.288 -3.557 1.00 71.88 94 HIS A CA 1
ATOM 737 C C . HIS A 1 94 ? 17.091 12.282 -2.939 1.00 71.88 94 HIS A C 1
ATOM 739 O O . HIS A 1 94 ? 17.499 11.301 -2.322 1.00 71.88 94 HIS A O 1
ATOM 745 N N . TYR A 1 95 ? 17.836 13.371 -3.100 1.00 68.19 95 TYR A N 1
ATOM 746 C CA . TYR A 1 95 ? 19.185 13.521 -2.552 1.00 68.19 95 TYR A CA 1
ATOM 747 C C . TYR A 1 95 ? 19.383 14.926 -1.988 1.00 68.19 95 TYR A C 1
ATOM 749 O O . TYR A 1 95 ? 18.749 15.893 -2.411 1.00 68.19 95 TYR A O 1
ATOM 757 N N . ILE A 1 96 ? 20.269 15.059 -1.002 1.00 66.44 96 ILE A N 1
ATOM 758 C CA . ILE A 1 96 ? 20.565 16.357 -0.388 1.00 66.44 96 ILE A CA 1
ATOM 759 C C . ILE A 1 96 ? 21.343 17.212 -1.393 1.00 66.44 96 ILE A C 1
ATOM 761 O O . ILE A 1 96 ? 22.364 16.780 -1.927 1.00 66.44 96 ILE A O 1
ATOM 765 N N . CYS A 1 97 ? 20.886 18.440 -1.627 1.00 63.69 97 CYS A N 1
ATOM 766 C CA . CYS A 1 97 ? 21.589 19.413 -2.454 1.00 63.69 97 CYS A CA 1
ATOM 767 C C . CYS A 1 97 ? 21.628 20.776 -1.749 1.00 63.69 97 CYS A C 1
ATOM 769 O O . CYS A 1 97 ? 20.607 21.392 -1.433 1.00 63.69 97 CYS A O 1
ATOM 771 N N . GLY A 1 98 ? 22.832 21.271 -1.464 1.00 72.31 98 GLY A N 1
ATOM 772 C CA . GLY A 1 98 ? 22.998 22.537 -0.746 1.00 72.31 98 GLY A CA 1
ATOM 773 C C . GLY A 1 98 ? 22.264 22.551 0.606 1.00 72.31 98 GLY A C 1
ATOM 774 O O . GLY A 1 98 ? 22.541 21.724 1.468 1.00 72.31 98 GLY A O 1
ATOM 775 N N . ARG A 1 99 ? 21.344 23.510 0.800 1.00 65.69 99 ARG A N 1
ATOM 776 C CA . ARG A 1 99 ? 20.528 23.672 2.026 1.00 65.69 99 ARG A CA 1
ATOM 777 C C . ARG A 1 99 ? 19.138 23.009 1.950 1.00 65.69 99 ARG A C 1
ATOM 779 O O . ARG A 1 99 ? 18.294 23.315 2.786 1.00 65.69 99 ARG A O 1
ATOM 786 N N . GLY A 1 100 ? 18.876 22.150 0.962 1.00 66.12 100 GLY A N 1
ATOM 787 C CA . GLY A 1 100 ? 17.567 21.517 0.766 1.00 66.12 100 GLY A CA 1
ATOM 788 C C . GLY A 1 100 ? 17.641 20.079 0.248 1.00 66.12 100 GLY A C 1
ATOM 789 O O . GLY A 1 100 ? 18.717 19.496 0.115 1.00 66.12 100 GLY A O 1
ATOM 790 N N . VAL A 1 101 ? 16.468 19.511 -0.040 1.00 63.19 101 VAL A N 1
ATOM 791 C CA . VAL A 1 101 ? 16.314 18.211 -0.708 1.00 63.19 101 VAL A CA 1
ATOM 792 C C . VAL A 1 101 ? 16.072 18.472 -2.193 1.00 63.19 101 VAL A C 1
ATOM 794 O O . VAL A 1 101 ? 15.088 19.119 -2.551 1.00 63.19 101 VAL A O 1
ATOM 797 N N . CYS A 1 102 ? 16.976 17.996 -3.047 1.00 65.44 102 CYS A N 1
ATOM 798 C CA . CYS A 1 102 ? 16.751 17.935 -4.486 1.00 65.44 102 CYS A CA 1
ATOM 799 C C . CYS A 1 102 ? 16.068 16.626 -4.848 1.00 65.44 102 CYS A C 1
ATOM 801 O O . CYS A 1 102 ? 16.257 15.589 -4.213 1.00 65.44 102 CYS A O 1
ATOM 803 N N . ILE A 1 103 ? 15.321 16.692 -5.939 1.00 64.56 103 ILE A N 1
ATOM 804 C CA . ILE A 1 103 ? 14.741 15.537 -6.604 1.00 64.56 103 ILE A CA 1
ATOM 805 C C . ILE A 1 103 ? 15.507 15.396 -7.920 1.00 64.56 103 ILE A C 1
ATOM 807 O O . ILE A 1 103 ? 15.732 16.407 -8.592 1.00 64.56 103 ILE A O 1
ATOM 811 N N . SER A 1 104 ? 15.907 14.177 -8.291 1.00 60.72 104 SER A N 1
ATOM 812 C CA . SER A 1 104 ? 16.279 13.892 -9.684 1.00 60.72 104 SER A CA 1
ATOM 813 C C . SER A 1 104 ? 15.129 14.386 -10.574 1.00 60.72 104 SER A C 1
ATOM 815 O O . SER A 1 104 ? 13.975 13.998 -10.395 1.00 60.72 104 SER A O 1
ATOM 817 N N . SER A 1 105 ? 15.404 15.321 -11.487 1.00 49.72 105 SER A N 1
ATOM 818 C CA . SER A 1 105 ? 14.368 15.932 -12.333 1.00 49.72 105 SER A CA 1
ATOM 819 C C . SER A 1 105 ? 13.850 14.994 -13.430 1.00 49.72 105 SER A C 1
ATOM 821 O O . SER A 1 105 ? 13.022 15.399 -14.247 1.00 49.72 105 SER A O 1
ATOM 823 N N . GLY A 1 106 ? 14.336 13.755 -13.480 1.00 50.50 106 GLY A N 1
ATOM 824 C CA . GLY A 1 106 ? 13.988 12.800 -14.511 1.00 50.50 106 GLY A CA 1
ATOM 825 C C . GLY A 1 106 ? 12.688 12.071 -14.205 1.00 50.50 106 GLY A C 1
ATOM 826 O O . GLY A 1 106 ? 12.699 11.028 -13.561 1.00 50.50 106 GLY A O 1
ATOM 827 N N . TRP A 1 107 ? 11.593 12.514 -14.826 1.00 45.97 107 TRP A N 1
ATOM 828 C CA . TRP A 1 107 ? 10.508 11.593 -15.200 1.00 45.97 107 TRP A CA 1
ATOM 829 C C . TRP A 1 107 ? 11.036 10.398 -16.026 1.00 45.97 107 TRP A C 1
ATOM 831 O O . TRP A 1 107 ? 10.395 9.352 -16.071 1.00 45.97 107 TRP A O 1
ATOM 841 N N . ASP A 1 108 ? 12.231 10.549 -16.612 1.00 47.72 108 ASP A N 1
ATOM 842 C CA . ASP A 1 108 ? 12.938 9.562 -17.427 1.00 47.72 108 ASP A CA 1
ATOM 843 C C . ASP A 1 108 ? 14.062 8.806 -16.685 1.00 47.72 108 ASP A C 1
ATOM 845 O O . ASP A 1 108 ? 14.661 7.906 -17.266 1.00 47.72 108 ASP A O 1
ATOM 849 N N . GLU A 1 109 ? 14.354 9.107 -15.410 1.00 50.75 109 GLU A N 1
ATOM 850 C CA . GLU A 1 109 ? 15.484 8.485 -14.683 1.00 50.75 109 GLU A CA 1
ATOM 851 C C . GLU A 1 109 ? 15.107 7.246 -13.848 1.00 50.75 109 GLU A C 1
ATOM 853 O O . GLU A 1 109 ? 15.960 6.686 -13.162 1.00 50.75 109 GLU A O 1
ATOM 858 N N . GLY A 1 110 ? 13.862 6.751 -13.908 1.00 58.00 110 GLY A N 1
ATOM 859 C CA . GLY A 1 110 ? 13.563 5.443 -13.306 1.00 58.00 110 GLY A CA 1
ATOM 860 C C . GLY A 1 110 ? 12.119 4.986 -13.312 1.00 58.00 110 GLY A C 1
ATOM 861 O O . GLY A 1 110 ? 11.527 4.618 -12.288 1.00 58.00 110 GLY A O 1
ATOM 862 N N . TYR A 1 111 ? 11.634 4.801 -14.535 1.00 60.97 111 TYR A N 1
ATOM 863 C CA . TYR A 1 111 ? 10.804 3.634 -14.783 1.00 60.97 111 TYR A CA 1
ATOM 864 C C . TYR A 1 111 ? 11.520 2.377 -14.295 1.00 60.97 111 TYR A C 1
ATOM 866 O O . TYR A 1 111 ? 12.748 2.282 -14.311 1.00 60.97 111 TYR A O 1
ATOM 874 N N . TYR A 1 112 ? 10.732 1.419 -13.826 1.00 67.75 112 TYR A N 1
ATOM 875 C CA . TYR A 1 112 ? 11.266 0.104 -13.527 1.00 67.75 112 TYR A CA 1
ATOM 876 C C . TYR A 1 112 ? 11.990 -0.468 -14.738 1.00 67.75 112 TYR A C 1
ATOM 878 O O . TYR A 1 112 ? 11.396 -0.664 -15.799 1.00 67.75 112 TYR A O 1
ATOM 886 N N . ASP A 1 113 ? 13.251 -0.781 -14.510 1.00 72.38 113 ASP A N 1
ATOM 887 C CA . ASP A 1 113 ? 14.074 -1.598 -15.374 1.00 72.38 113 ASP A CA 1
ATOM 888 C C . ASP A 1 113 ? 14.519 -2.781 -14.520 1.00 72.38 113 ASP A C 1
ATOM 890 O O . ASP A 1 113 ? 15.053 -2.580 -13.433 1.00 72.38 113 ASP A O 1
ATOM 894 N N . HIS A 1 114 ? 14.250 -4.013 -14.948 1.00 67.25 114 HIS A N 1
ATOM 895 C CA . HIS A 1 114 ? 14.563 -5.178 -14.119 1.00 67.25 114 HIS A CA 1
ATOM 896 C C . HIS A 1 114 ? 16.062 -5.267 -13.783 1.00 67.25 114 HIS A C 1
ATOM 898 O O . HIS A 1 114 ? 16.403 -5.678 -12.675 1.00 67.25 114 HIS A O 1
ATOM 904 N N . ASP A 1 115 ? 16.930 -4.854 -14.705 1.00 70.69 115 ASP A N 1
ATOM 905 C CA . ASP A 1 115 ? 18.368 -5.109 -14.648 1.00 70.69 115 ASP A CA 1
ATOM 906 C C . ASP A 1 115 ? 19.144 -3.922 -14.061 1.00 70.69 115 ASP A C 1
ATOM 908 O O . ASP A 1 115 ? 20.147 -4.106 -13.373 1.00 70.69 115 ASP A O 1
ATOM 912 N N . GLN A 1 116 ? 18.678 -2.700 -14.313 1.00 71.06 116 GLN A N 1
ATOM 913 C CA . GLN A 1 116 ? 19.354 -1.454 -13.945 1.00 71.06 116 GLN A CA 1
ATOM 914 C C . GLN A 1 116 ? 18.680 -0.734 -12.775 1.00 71.06 116 GLN A C 1
ATOM 916 O O . GLN A 1 116 ? 19.341 -0.004 -12.041 1.00 71.06 116 GLN A O 1
ATOM 921 N N . ASN A 1 117 ? 17.369 -0.921 -12.594 1.00 70.56 117 ASN A N 1
ATOM 922 C CA . ASN A 1 117 ? 16.582 -0.231 -11.573 1.00 70.56 117 ASN A CA 1
ATOM 923 C C . ASN A 1 117 ? 15.425 -1.111 -11.084 1.00 70.56 117 ASN A C 1
ATOM 925 O O . ASN A 1 117 ? 14.242 -0.755 -11.189 1.00 70.56 117 ASN A O 1
ATOM 929 N N . GLY A 1 118 ? 15.780 -2.289 -10.557 1.00 68.12 118 GLY A N 1
ATOM 930 C CA . GLY A 1 118 ? 14.820 -3.289 -10.082 1.00 68.12 118 GLY A CA 1
ATOM 931 C C . GLY A 1 118 ? 13.872 -2.755 -9.000 1.00 68.12 118 GLY A C 1
ATOM 932 O O . GLY A 1 118 ? 12.791 -3.302 -8.788 1.00 68.12 118 GLY A O 1
ATOM 933 N N . ASP A 1 119 ? 14.246 -1.636 -8.389 1.00 69.56 119 ASP A N 1
ATOM 934 C CA . ASP A 1 119 ? 13.561 -0.937 -7.310 1.00 69.56 119 ASP A CA 1
ATOM 935 C C . ASP A 1 119 ? 12.735 0.282 -7.762 1.00 69.56 119 ASP A C 1
ATOM 937 O O . ASP A 1 119 ? 12.144 0.986 -6.930 1.00 69.56 119 ASP A O 1
ATOM 941 N N . GLY A 1 120 ? 12.696 0.516 -9.076 1.00 74.44 120 GLY A N 1
ATOM 942 C CA . GLY A 1 120 ? 12.048 1.647 -9.725 1.00 74.44 120 GLY A CA 1
ATOM 943 C C . GLY A 1 120 ? 10.519 1.630 -9.689 1.00 74.44 120 GLY A C 1
ATOM 944 O O . GLY A 1 120 ? 9.862 0.804 -9.042 1.00 74.44 120 GLY A O 1
ATOM 945 N N . TYR A 1 121 ? 9.930 2.578 -10.413 1.00 80.44 121 TYR A N 1
ATOM 946 C CA . TYR A 1 121 ? 8.487 2.815 -10.435 1.00 80.44 121 TYR A CA 1
ATOM 947 C C . TYR A 1 121 ? 7.851 2.148 -11.672 1.00 80.44 121 TYR A C 1
ATOM 949 O O . TYR A 1 121 ? 7.745 2.738 -12.747 1.00 80.44 121 TYR A O 1
ATOM 957 N N . ALA A 1 122 ? 7.491 0.863 -11.559 1.00 84.31 122 ALA A N 1
ATOM 958 C CA . ALA A 1 122 ? 7.016 0.060 -12.695 1.00 84.31 122 ALA A CA 1
ATOM 959 C C . ALA A 1 122 ? 5.550 0.319 -13.044 1.00 84.31 122 ALA A C 1
ATOM 961 O O . ALA A 1 122 ? 4.679 -0.288 -12.430 1.00 84.31 122 ALA A O 1
ATOM 962 N N . LEU A 1 123 ? 5.257 1.133 -14.061 1.00 86.31 123 LEU A N 1
ATOM 963 C CA . LEU A 1 123 ? 3.890 1.230 -14.581 1.00 86.31 123 LEU A CA 1
ATOM 964 C C . LEU A 1 123 ? 3.488 -0.061 -15.300 1.00 86.31 123 LEU A C 1
ATOM 966 O O . LEU A 1 123 ? 4.070 -0.432 -16.324 1.00 86.31 123 LEU A O 1
ATOM 970 N N . TYR A 1 124 ? 2.434 -0.711 -14.812 1.00 86.88 124 TYR A N 1
ATOM 971 C CA . TYR A 1 124 ? 1.871 -1.904 -15.436 1.00 86.88 124 TYR A CA 1
ATOM 972 C C . TYR A 1 124 ? 1.373 -1.644 -16.857 1.00 86.88 124 TYR A C 1
ATOM 974 O O . TYR A 1 124 ? 1.513 -2.513 -17.715 1.00 86.88 124 TYR A O 1
ATOM 982 N N . SER A 1 125 ? 0.877 -0.439 -17.143 1.00 82.25 125 SER A N 1
ATOM 983 C CA . SER A 1 125 ? 0.449 -0.042 -18.491 1.00 82.25 125 SER A CA 1
ATOM 984 C C . SER A 1 125 ? 1.574 -0.134 -19.533 1.00 82.25 125 SER A C 1
ATOM 986 O O . SER A 1 125 ? 1.308 -0.401 -20.707 1.00 82.25 125 S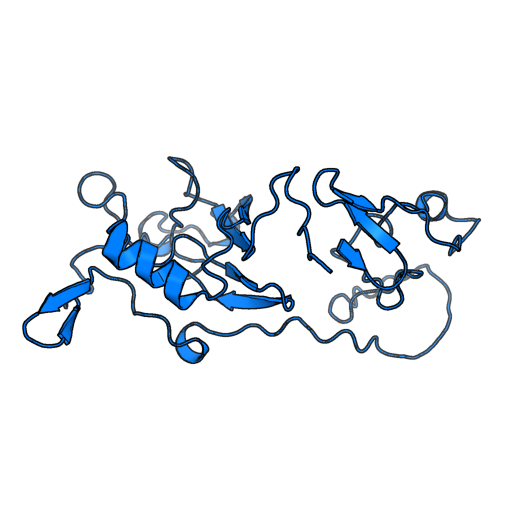ER A O 1
ATOM 988 N N . ILE A 1 126 ? 2.828 0.038 -19.103 1.00 77.88 126 ILE A N 1
ATOM 989 C CA . ILE A 1 126 ? 4.023 -0.084 -19.943 1.00 77.88 126 ILE A CA 1
ATOM 990 C C . ILE A 1 126 ? 4.558 -1.520 -19.891 1.00 77.88 126 ILE A C 1
ATOM 992 O O . ILE A 1 126 ? 4.744 -2.149 -20.933 1.00 77.88 126 ILE A O 1
ATOM 996 N N . TYR A 1 127 ? 4.761 -2.059 -18.684 1.00 74.12 127 TYR A N 1
ATOM 997 C CA . TYR A 1 127 ? 5.397 -3.363 -18.459 1.00 74.12 127 TYR A CA 1
ATOM 998 C C . TYR A 1 127 ? 4.543 -4.562 -18.922 1.00 74.12 127 TYR A C 1
ATOM 1000 O O . TYR A 1 127 ? 5.070 -5.564 -19.401 1.00 74.12 127 TYR A O 1
ATOM 1008 N N . LYS A 1 128 ? 3.214 -4.467 -18.819 1.00 79.38 128 LYS A N 1
ATOM 1009 C CA . LYS A 1 128 ? 2.235 -5.488 -19.232 1.00 79.38 128 LYS A CA 1
ATOM 1010 C C . LYS A 1 128 ? 1.301 -4.917 -20.292 1.00 79.38 128 LYS A C 1
ATOM 1012 O O . LYS A 1 128 ? 0.078 -4.905 -20.155 1.00 79.38 128 LYS A O 1
ATOM 1017 N N . LYS A 1 129 ? 1.906 -4.409 -21.367 1.00 80.44 129 LYS A N 1
ATOM 1018 C CA . LYS A 1 129 ? 1.196 -3.767 -22.476 1.00 80.44 129 LYS A CA 1
ATOM 1019 C C . LYS A 1 129 ? -0.001 -4.620 -22.925 1.00 80.44 129 LYS A C 1
ATOM 1021 O O . LYS A 1 129 ? 0.167 -5.794 -23.244 1.00 80.44 129 LYS A O 1
ATOM 1026 N N . ARG A 1 130 ? -1.178 -3.986 -23.029 1.00 83.88 130 ARG A N 1
ATOM 1027 C CA . ARG A 1 130 ? -2.482 -4.576 -23.423 1.00 83.88 130 ARG A CA 1
ATOM 1028 C C . ARG A 1 130 ? -3.222 -5.393 -22.354 1.00 83.88 130 ARG A C 1
ATOM 1030 O O . ARG A 1 130 ? -4.273 -5.928 -22.682 1.00 83.88 130 ARG A O 1
ATOM 1037 N N . MET A 1 131 ? -2.731 -5.468 -21.120 1.00 89.19 131 MET A N 1
ATOM 1038 C CA . MET A 1 131 ? -3.491 -6.034 -19.999 1.00 89.19 131 MET A CA 1
ATOM 1039 C C . MET A 1 131 ? -4.152 -4.917 -19.185 1.00 89.19 131 MET A C 1
ATOM 1041 O O . MET A 1 131 ? -3.558 -3.852 -18.994 1.00 89.19 131 MET A O 1
ATOM 1045 N N . SER A 1 132 ? -5.379 -5.146 -18.716 1.00 92.38 132 SER A N 1
ATOM 1046 C CA . SER A 1 132 ? -6.020 -4.264 -17.737 1.00 92.38 132 SER A CA 1
ATOM 1047 C C . SER A 1 132 ? -5.465 -4.533 -16.335 1.00 92.38 132 SER A C 1
ATOM 1049 O O . SER A 1 132 ? -4.897 -5.594 -16.081 1.00 92.38 132 SER A O 1
ATOM 1051 N N . LEU A 1 133 ? -5.649 -3.606 -15.389 1.00 91.50 133 LEU A N 1
ATOM 1052 C CA . LEU A 1 133 ? -5.246 -3.862 -14.000 1.00 91.50 133 LEU A CA 1
ATOM 1053 C C . LEU A 1 133 ? -5.979 -5.063 -13.398 1.00 91.50 133 LEU A C 1
ATOM 1055 O O . LEU A 1 133 ? -5.362 -5.811 -12.652 1.00 91.50 133 LEU A O 1
ATOM 1059 N N . SER A 1 134 ? -7.240 -5.301 -13.766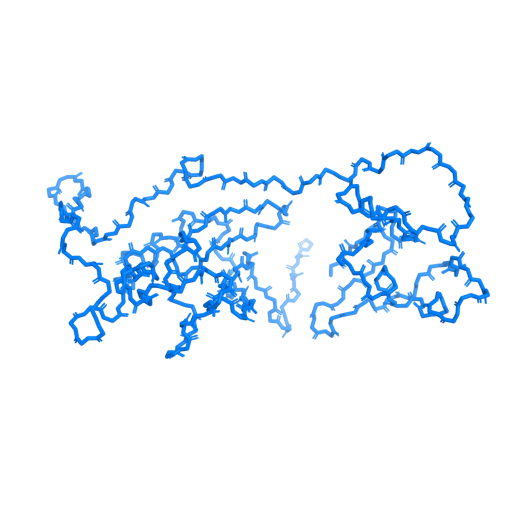 1.00 90.62 134 SER A N 1
ATOM 1060 C CA . SER A 1 134 ? -7.986 -6.491 -13.336 1.00 90.62 134 SER A CA 1
ATOM 1061 C C . SER A 1 134 ? -7.424 -7.805 -13.883 1.00 90.62 134 SER A C 1
ATOM 1063 O O . SER A 1 134 ? -7.640 -8.839 -13.267 1.00 90.62 134 SER A O 1
ATOM 1065 N N . ASP A 1 135 ? -6.694 -7.779 -15.003 1.00 92.44 135 ASP A N 1
ATOM 1066 C CA . ASP A 1 135 ? -6.010 -8.970 -15.528 1.00 92.44 135 ASP A CA 1
ATOM 1067 C C . ASP A 1 135 ? -4.651 -9.207 -14.851 1.00 92.44 135 ASP A C 1
ATOM 1069 O O . ASP A 1 135 ? -4.091 -10.297 -14.940 1.00 92.44 135 ASP A O 1
ATOM 1073 N N . ILE A 1 136 ? -4.075 -8.163 -14.246 1.00 92.25 136 ILE A N 1
ATOM 1074 C CA . ILE A 1 136 ? -2.732 -8.189 -13.655 1.00 92.25 136 ILE A CA 1
ATOM 1075 C C . ILE A 1 136 ? -2.798 -8.433 -12.151 1.00 92.25 136 ILE A C 1
ATOM 1077 O O . ILE A 1 136 ? -1.982 -9.184 -11.625 1.00 92.25 136 ILE A O 1
ATOM 1081 N N . LEU A 1 137 ? -3.699 -7.737 -11.457 1.00 93.31 137 LEU A N 1
ATOM 1082 C CA . LEU A 1 137 ? -3.795 -7.730 -10.005 1.00 93.31 137 LEU A CA 1
ATOM 1083 C C . LEU A 1 137 ? -4.639 -8.913 -9.542 1.00 93.31 137 LEU A C 1
ATOM 1085 O O . LEU A 1 137 ? -5.852 -8.930 -9.733 1.00 93.31 137 LEU A O 1
ATOM 1089 N N . ASP A 1 138 ? -3.987 -9.882 -8.912 1.00 94.69 138 ASP A N 1
ATOM 1090 C CA . ASP A 1 138 ? -4.606 -11.137 -8.480 1.00 94.69 138 ASP A CA 1
ATOM 1091 C C . ASP A 1 138 ? -4.530 -11.359 -6.962 1.00 94.69 138 ASP A C 1
ATOM 1093 O O . ASP A 1 138 ? -5.256 -12.191 -6.417 1.00 94.69 138 ASP A O 1
ATOM 1097 N N . THR A 1 139 ? -3.678 -10.601 -6.266 1.00 95.00 139 THR A N 1
ATOM 1098 C CA . THR A 1 139 ? -3.343 -10.856 -4.865 1.00 95.00 139 THR A CA 1
ATOM 1099 C C . THR A 1 139 ? -3.325 -9.565 -4.057 1.00 95.00 139 THR A C 1
ATOM 1101 O O . THR A 1 139 ? -2.699 -8.578 -4.442 1.00 95.00 139 THR A O 1
ATOM 1104 N N . ILE A 1 140 ? -3.933 -9.590 -2.871 1.00 95.94 140 ILE A N 1
ATOM 1105 C CA . ILE A 1 140 ? -3.709 -8.581 -1.830 1.00 95.94 140 ILE A CA 1
ATOM 1106 C C . ILE A 1 140 ? -2.747 -9.174 -0.802 1.00 95.94 140 ILE A C 1
ATOM 1108 O O . ILE A 1 140 ? -2.972 -10.279 -0.312 1.00 95.94 140 ILE A O 1
ATOM 1112 N N . VAL A 1 141 ? -1.682 -8.443 -0.471 1.00 96.56 141 VAL A N 1
ATOM 1113 C CA . VAL A 1 141 ? -0.709 -8.844 0.551 1.00 96.56 141 VAL A CA 1
ATOM 1114 C C . VAL A 1 141 ? -0.810 -7.894 1.726 1.00 96.56 141 VAL A C 1
ATOM 1116 O O . VAL A 1 141 ? -0.682 -6.678 1.569 1.00 96.56 141 VAL A O 1
ATOM 1119 N N . ILE A 1 142 ? -1.035 -8.465 2.903 1.00 95.06 142 ILE A N 1
ATOM 1120 C CA . ILE A 1 142 ? -1.145 -7.723 4.151 1.00 95.06 142 ILE A CA 1
ATOM 1121 C C . ILE A 1 142 ? 0.206 -7.730 4.859 1.00 95.06 142 ILE A C 1
ATOM 1123 O O . ILE A 1 142 ? 0.807 -8.784 5.052 1.00 95.06 142 ILE A O 1
ATOM 1127 N N . HIS A 1 143 ? 0.656 -6.545 5.253 1.00 93.56 143 HIS A N 1
ATOM 1128 C CA . HIS A 1 143 ? 1.853 -6.315 6.048 1.00 93.56 143 HIS A CA 1
ATOM 1129 C C . HIS A 1 143 ? 1.495 -5.516 7.296 1.00 93.56 143 HIS A C 1
ATOM 1131 O O . HIS A 1 143 ? 0.489 -4.806 7.329 1.00 93.56 143 HIS A O 1
ATOM 1137 N N . HIS A 1 144 ? 2.369 -5.562 8.290 1.00 91.06 144 HIS A N 1
ATOM 1138 C CA . HIS A 1 144 ? 2.407 -4.567 9.348 1.00 91.06 144 HIS A CA 1
ATOM 1139 C C . HIS A 1 144 ? 3.823 -4.003 9.469 1.00 91.06 144 HIS A C 1
ATOM 1141 O O . HIS A 1 144 ? 4.770 -4.559 8.916 1.00 91.06 144 HIS A O 1
ATOM 1147 N N . GLU A 1 145 ? 3.956 -2.857 10.125 1.00 87.00 145 GLU A N 1
ATOM 1148 C CA . GLU A 1 145 ? 5.217 -2.117 10.183 1.00 87.00 145 GLU A CA 1
ATOM 1149 C C . GLU A 1 145 ? 6.297 -2.841 11.001 1.00 87.00 145 GLU A C 1
ATOM 1151 O O . GLU A 1 145 ? 7.476 -2.798 10.645 1.00 87.00 145 GLU A O 1
ATOM 1156 N N . GLY A 1 146 ? 5.895 -3.499 12.093 1.00 79.38 146 GLY A N 1
ATOM 1157 C CA . GLY A 1 146 ? 6.801 -4.249 12.972 1.00 79.38 146 GLY A CA 1
ATOM 1158 C C . GLY A 1 146 ? 7.734 -3.365 13.811 1.00 79.38 146 GLY A C 1
ATOM 1159 O O . GLY A 1 146 ? 8.720 -3.849 14.359 1.00 79.38 146 GLY A O 1
ATOM 1160 N N . ASN A 1 147 ? 7.462 -2.058 13.903 1.00 67.81 147 ASN A N 1
ATOM 1161 C CA . ASN A 1 147 ? 8.190 -1.125 14.761 1.00 67.81 147 ASN A CA 1
ATOM 1162 C C . ASN A 1 147 ? 7.206 -0.161 15.443 1.00 67.81 147 ASN A C 1
ATOM 1164 O O . ASN A 1 147 ? 6.305 0.374 14.814 1.00 67.81 147 ASN A O 1
ATOM 1168 N N . TRP A 1 148 ? 7.395 0.085 16.739 1.00 60.09 148 TRP A N 1
ATOM 1169 C CA . TRP A 1 148 ? 6.512 0.893 17.592 1.00 60.09 148 TRP A CA 1
ATOM 1170 C C . TRP A 1 148 ? 6.766 2.407 17.489 1.00 60.09 148 TRP A C 1
ATOM 1172 O O . TRP A 1 148 ? 6.238 3.181 18.287 1.00 60.09 148 TRP A O 1
ATOM 1182 N N . GLN A 1 149 ? 7.640 2.840 16.578 1.00 58.12 149 GLN A N 1
ATOM 1183 C CA . GLN A 1 149 ? 8.174 4.205 16.569 1.00 58.12 149 GLN A CA 1
ATOM 1184 C C . GLN A 1 149 ? 7.702 5.062 15.390 1.00 58.12 149 GLN A C 1
ATOM 1186 O O . GLN A 1 149 ? 7.942 6.267 15.424 1.00 58.12 149 GLN A O 1
ATOM 1191 N N . THR A 1 150 ? 7.034 4.508 14.367 1.00 57.91 150 THR A N 1
ATOM 1192 C CA . THR A 1 150 ? 6.612 5.298 13.196 1.00 57.91 150 THR A CA 1
ATOM 1193 C C . THR A 1 150 ? 5.130 5.156 12.852 1.00 57.91 150 THR A C 1
ATOM 1195 O O . THR A 1 150 ? 4.742 4.522 11.884 1.00 57.91 150 THR A O 1
ATOM 1198 N N . TYR A 1 151 ? 4.289 5.870 13.602 1.00 67.38 151 TYR A N 1
ATOM 1199 C CA . TYR A 1 151 ? 2.832 5.895 13.405 1.00 67.38 151 TYR A CA 1
ATOM 1200 C C . TYR A 1 151 ? 2.339 6.762 12.244 1.00 67.38 151 TYR A C 1
ATOM 1202 O O . TYR A 1 151 ? 1.131 6.939 12.096 1.00 67.38 151 TYR A O 1
ATOM 1210 N N . ASP A 1 152 ? 3.229 7.332 11.434 1.00 85.31 152 ASP A N 1
ATOM 1211 C CA . ASP A 1 152 ? 2.827 8.213 10.346 1.00 85.31 152 ASP A CA 1
ATOM 1212 C C . ASP A 1 152 ? 3.385 7.753 8.994 1.00 85.31 152 ASP A C 1
ATOM 1214 O O . ASP A 1 152 ? 4.545 7.354 8.845 1.00 85.31 152 ASP A O 1
ATOM 1218 N N . ILE A 1 153 ? 2.523 7.821 7.979 1.00 92.00 153 ILE A N 1
ATOM 1219 C CA . ILE A 1 153 ? 2.828 7.406 6.609 1.00 92.00 153 ILE A CA 1
ATOM 1220 C C . ILE A 1 153 ? 4.008 8.179 6.004 1.00 92.00 153 ILE A C 1
ATOM 1222 O O . ILE A 1 153 ? 4.777 7.614 5.221 1.00 92.00 153 ILE A O 1
ATOM 1226 N N . ARG A 1 154 ? 4.201 9.452 6.368 1.00 91.19 154 ARG A N 1
ATOM 1227 C CA . ARG A 1 154 ? 5.278 10.283 5.819 1.00 91.19 154 ARG A CA 1
ATOM 1228 C C . ARG A 1 154 ? 6.643 9.786 6.283 1.00 91.19 154 ARG A C 1
ATOM 1230 O O . ARG A 1 154 ? 7.578 9.757 5.481 1.00 91.19 154 ARG A O 1
ATOM 1237 N N . SER A 1 155 ? 6.757 9.345 7.527 1.00 89.50 155 SER A N 1
ATOM 1238 C CA . SER A 1 155 ? 7.960 8.722 8.066 1.00 89.50 155 SER A CA 1
ATOM 1239 C C . SER A 1 155 ? 8.247 7.389 7.376 1.00 89.50 155 SER A C 1
ATOM 1241 O O . SER A 1 155 ? 9.395 7.122 7.020 1.00 89.50 155 SER A O 1
ATOM 1243 N N . VAL A 1 156 ? 7.215 6.584 7.092 1.00 91.81 156 VAL A N 1
ATOM 1244 C CA . VAL A 1 156 ? 7.362 5.336 6.320 1.00 91.81 156 VAL A CA 1
ATOM 1245 C C . VAL A 1 156 ? 7.872 5.624 4.903 1.00 91.81 156 VAL A C 1
ATOM 1247 O O . VAL A 1 156 ? 8.840 5.005 4.457 1.00 91.81 156 VAL A O 1
ATOM 1250 N N . GLN A 1 157 ? 7.266 6.584 4.196 1.00 92.19 157 GLN A N 1
ATOM 1251 C CA . GLN A 1 157 ? 7.736 7.006 2.874 1.00 92.19 157 GLN A CA 1
ATOM 1252 C C . GLN A 1 157 ? 9.182 7.517 2.935 1.00 92.19 157 GLN A C 1
ATOM 1254 O O . GLN A 1 157 ? 10.007 7.112 2.120 1.00 92.19 157 GLN A O 1
ATOM 1259 N N . SER A 1 158 ? 9.508 8.350 3.924 1.00 88.00 158 SER A N 1
ATOM 1260 C CA . SER A 1 158 ? 10.845 8.929 4.073 1.00 88.00 158 SER A CA 1
ATOM 1261 C C . SER A 1 158 ? 11.903 7.854 4.318 1.00 88.00 158 SER A C 1
ATOM 1263 O O . SER A 1 158 ? 12.919 7.846 3.632 1.00 88.00 158 SER A O 1
ATOM 1265 N N . LYS A 1 159 ? 11.656 6.889 5.212 1.00 88.06 159 LYS A N 1
ATOM 1266 C CA . LYS A 1 159 ? 12.573 5.759 5.439 1.00 88.06 159 LYS A CA 1
ATOM 1267 C C . LYS A 1 159 ? 12.796 4.953 4.162 1.00 88.06 159 LYS A C 1
ATOM 1269 O O . LYS A 1 159 ? 13.928 4.630 3.811 1.00 88.06 159 LYS A O 1
ATOM 1274 N N . HIS A 1 160 ? 11.725 4.652 3.428 1.00 89.19 160 HIS A N 1
ATOM 1275 C CA . HIS A 1 160 ? 11.847 3.954 2.152 1.00 89.19 160 HIS A CA 1
ATOM 1276 C C . HIS A 1 160 ? 12.705 4.742 1.156 1.00 89.19 160 HIS A C 1
ATOM 1278 O O . HIS A 1 160 ? 13.616 4.169 0.565 1.00 89.19 160 HIS A O 1
ATOM 1284 N N . MET A 1 161 ? 12.480 6.045 1.010 1.00 85.38 161 MET A N 1
ATOM 1285 C CA . MET A 1 161 ? 13.181 6.842 0.004 1.00 85.38 161 MET A CA 1
ATOM 1286 C C . MET A 1 161 ? 14.623 7.184 0.386 1.00 85.38 161 MET A C 1
ATOM 1288 O O . MET A 1 161 ? 15.533 6.984 -0.413 1.00 85.38 161 MET A O 1
ATOM 1292 N N . PHE A 1 162 ? 14.849 7.655 1.611 1.00 82.75 162 PHE A N 1
ATOM 1293 C CA . PHE A 1 162 ? 16.141 8.199 2.034 1.00 82.75 162 PHE A CA 1
ATOM 1294 C C . PHE A 1 162 ? 17.072 7.169 2.677 1.00 82.75 162 PHE A C 1
ATOM 1296 O O . PHE A 1 162 ? 18.285 7.318 2.572 1.00 82.75 162 PHE A O 1
ATOM 1303 N N . GLU A 1 163 ? 16.541 6.129 3.327 1.00 84.25 163 GLU A N 1
ATOM 1304 C CA . GLU A 1 163 ? 17.375 5.117 3.996 1.00 84.25 163 GLU A CA 1
ATOM 1305 C C . GLU A 1 163 ? 17.520 3.844 3.160 1.00 84.25 163 GLU A C 1
ATOM 1307 O O . GLU A 1 163 ? 18.571 3.208 3.179 1.00 84.25 163 GLU A O 1
ATOM 1312 N N . ARG A 1 164 ? 16.476 3.464 2.410 1.00 83.12 164 ARG A N 1
ATOM 1313 C CA . ARG A 1 164 ? 16.454 2.225 1.609 1.00 83.12 164 ARG A CA 1
ATOM 1314 C C . ARG A 1 164 ? 16.588 2.453 0.101 1.00 83.12 164 ARG A C 1
ATOM 1316 O O . ARG A 1 164 ? 16.514 1.490 -0.660 1.00 83.12 164 ARG A O 1
ATOM 1323 N N . GLY A 1 165 ? 16.744 3.705 -0.338 1.00 80.88 165 GLY A N 1
ATOM 1324 C CA . GLY A 1 165 ? 16.904 4.061 -1.752 1.00 80.88 165 GLY A CA 1
ATOM 1325 C C . GLY A 1 165 ? 15.711 3.673 -2.632 1.00 80.88 165 GLY A C 1
ATOM 1326 O O . GLY A 1 165 ? 15.868 3.443 -3.829 1.00 80.88 165 GLY A O 1
ATOM 1327 N N . MET A 1 166 ? 14.516 3.531 -2.052 1.00 85.88 166 MET A N 1
ATOM 1328 C CA . MET A 1 166 ? 13.303 3.231 -2.808 1.00 85.88 166 MET A CA 1
ATOM 1329 C C . MET A 1 166 ? 12.806 4.483 -3.532 1.00 85.88 166 MET A C 1
ATOM 1331 O O . MET A 1 166 ? 12.920 5.597 -3.040 1.00 85.88 166 MET A O 1
ATOM 1335 N N . TRP A 1 167 ? 12.156 4.296 -4.673 1.00 86.69 167 TRP A N 1
ATOM 1336 C CA . TRP A 1 167 ? 11.592 5.411 -5.438 1.00 86.69 167 TRP A CA 1
ATOM 1337 C C . TRP A 1 167 ? 10.350 6.037 -4.808 1.00 86.69 167 TRP A C 1
ATOM 1339 O O . TRP A 1 167 ? 9.973 7.148 -5.148 1.00 86.69 167 TRP A O 1
ATOM 1349 N N . ASP A 1 168 ? 9.679 5.305 -3.929 1.00 90.31 168 ASP A N 1
ATOM 1350 C CA . ASP A 1 168 ? 8.474 5.732 -3.229 1.00 90.31 168 ASP A CA 1
ATOM 1351 C C . ASP A 1 168 ? 8.217 4.752 -2.080 1.00 90.31 168 ASP A C 1
ATOM 1353 O O . ASP A 1 168 ? 8.878 3.706 -1.996 1.00 90.31 168 ASP A O 1
ATOM 1357 N N . ILE A 1 169 ? 7.211 5.033 -1.252 1.00 92.94 169 ILE A N 1
ATOM 1358 C CA . ILE A 1 169 ? 6.683 4.085 -0.270 1.00 92.94 169 ILE A CA 1
ATOM 1359 C C . ILE A 1 169 ? 6.427 2.709 -0.907 1.00 92.94 169 ILE A C 1
ATOM 1361 O O . ILE A 1 169 ? 5.971 2.617 -2.037 1.00 92.94 169 ILE A O 1
ATOM 1365 N N . ALA A 1 170 ? 6.739 1.617 -0.213 1.00 93.44 170 ALA A N 1
ATOM 1366 C CA . ALA A 1 170 ? 6.651 0.263 -0.768 1.00 93.44 170 ALA A CA 1
ATOM 1367 C C . ALA A 1 170 ? 5.224 -0.225 -1.099 1.00 93.44 170 ALA A C 1
ATOM 1369 O O . ALA A 1 170 ? 5.061 -1.100 -1.952 1.00 93.44 170 ALA A O 1
ATOM 1370 N N . TYR A 1 171 ? 4.216 0.311 -0.408 1.00 96.38 171 TYR A N 1
ATOM 1371 C CA . TYR A 1 171 ? 2.846 -0.208 -0.341 1.00 96.38 171 TYR A CA 1
ATOM 1372 C C . TYR A 1 171 ? 1.870 0.675 -1.123 1.00 96.38 171 TYR A C 1
ATOM 1374 O O . TYR A 1 171 ? 2.107 1.874 -1.253 1.00 96.38 171 TYR A O 1
ATOM 1382 N N . HIS A 1 172 ? 0.763 0.105 -1.605 1.00 97.56 172 HIS A N 1
ATOM 1383 C CA . HIS A 1 172 ? -0.283 0.848 -2.328 1.00 97.56 172 HIS A CA 1
ATOM 1384 C C . HIS A 1 172 ? -1.270 1.512 -1.375 1.00 97.56 172 HIS A C 1
ATOM 1386 O O . HIS A 1 172 ? -1.784 2.585 -1.666 1.00 97.56 172 HIS A O 1
ATOM 1392 N N . TYR A 1 173 ? -1.502 0.895 -0.217 1.00 97.69 173 TYR A N 1
ATOM 1393 C CA . TYR A 1 173 ? -2.333 1.455 0.838 1.00 97.69 173 TYR A CA 1
ATOM 1394 C C . TYR A 1 173 ? -1.647 1.307 2.188 1.00 97.69 173 TYR A C 1
ATOM 1396 O O . TYR A 1 173 ? -0.960 0.316 2.448 1.00 97.69 173 TYR A O 1
ATOM 1404 N N . VAL A 1 174 ? -1.862 2.292 3.052 1.00 96.19 174 VAL A N 1
ATOM 1405 C CA . VAL A 1 174 ? -1.453 2.256 4.456 1.00 96.19 174 VAL A CA 1
ATOM 1406 C C . VAL A 1 174 ? -2.686 2.490 5.315 1.00 96.19 174 VAL A C 1
ATOM 1408 O O . VAL A 1 174 ? -3.477 3.377 5.020 1.00 96.19 174 VAL A O 1
ATOM 1411 N N . ILE A 1 175 ? -2.866 1.700 6.364 1.00 93.62 175 ILE A N 1
ATOM 1412 C CA . ILE A 1 175 ? -3.999 1.790 7.280 1.00 93.62 175 ILE A CA 1
ATOM 1413 C C . ILE A 1 175 ? -3.471 2.242 8.637 1.00 93.62 175 ILE A C 1
ATOM 1415 O O . ILE A 1 175 ? -2.656 1.556 9.260 1.00 93.62 175 ILE A O 1
ATOM 1419 N N . GLY A 1 176 ? -3.922 3.420 9.065 1.00 89.19 176 GLY A N 1
ATOM 1420 C CA . GLY A 1 176 ? -3.640 3.976 10.381 1.00 89.19 176 GLY A CA 1
ATOM 1421 C C . GLY A 1 176 ? -4.376 3.232 11.494 1.00 89.19 176 GLY A C 1
ATOM 1422 O O . GLY A 1 176 ? -5.360 2.529 11.265 1.00 89.19 176 GLY A O 1
ATOM 1423 N N . GLN A 1 177 ? -3.909 3.411 12.729 1.00 84.38 177 GLN A N 1
ATOM 1424 C CA . GLN A 1 177 ? -4.533 2.812 13.918 1.00 84.38 177 GLN A CA 1
ATOM 1425 C C . GLN A 1 177 ? -5.948 3.341 14.188 1.00 84.38 177 GLN A C 1
ATOM 1427 O O . GLN A 1 177 ? -6.750 2.674 14.835 1.00 84.38 177 GLN A O 1
ATOM 1432 N N . ASP A 1 178 ? -6.247 4.532 13.678 1.00 82.38 178 ASP A N 1
ATOM 1433 C CA . ASP A 1 178 ? -7.553 5.188 13.707 1.00 82.38 178 ASP A CA 1
ATOM 1434 C C . ASP A 1 178 ? -8.512 4.675 12.616 1.00 82.38 178 ASP A C 1
ATOM 1436 O O . ASP A 1 178 ? -9.660 5.110 12.544 1.00 82.38 178 ASP A O 1
ATOM 1440 N N . GLY A 1 179 ? -8.058 3.749 11.765 1.00 83.94 179 GLY A N 1
ATOM 1441 C CA . GLY A 1 179 ? -8.823 3.223 10.637 1.00 83.94 179 GLY A CA 1
ATOM 1442 C C . GLY A 1 179 ? -8.770 4.097 9.383 1.00 83.94 179 GLY A C 1
ATOM 1443 O O . GLY A 1 179 ? -9.408 3.745 8.391 1.00 83.94 179 GLY A O 1
ATOM 1444 N N . THR A 1 180 ? -8.008 5.196 9.386 1.00 89.50 180 THR A N 1
ATOM 1445 C CA . THR A 1 180 ? -7.791 6.017 8.190 1.00 89.50 180 THR A CA 1
ATOM 1446 C C . THR A 1 180 ? -6.985 5.236 7.154 1.00 89.50 180 THR A C 1
ATOM 1448 O O . THR A 1 180 ? -5.953 4.641 7.470 1.00 89.50 180 THR A O 1
ATOM 1451 N N . ILE A 1 181 ? -7.446 5.240 5.903 1.00 94.69 181 ILE A N 1
ATOM 1452 C CA . ILE A 1 181 ? -6.748 4.627 4.772 1.00 94.69 181 ILE A CA 1
ATOM 1453 C C . ILE A 1 181 ? -5.999 5.729 4.033 1.00 94.69 181 ILE A C 1
ATOM 1455 O O . ILE A 1 181 ? -6.594 6.701 3.591 1.00 94.69 181 ILE A O 1
ATOM 1459 N N . TYR A 1 182 ? -4.701 5.566 3.850 1.00 96.88 182 TYR A N 1
ATOM 1460 C CA . TYR A 1 182 ? -3.862 6.491 3.107 1.00 96.88 182 TYR A CA 1
ATOM 1461 C C . TYR A 1 182 ? -3.450 5.863 1.781 1.00 96.88 182 TYR A C 1
ATOM 1463 O O . TYR A 1 182 ? -3.019 4.705 1.731 1.00 96.88 182 TYR A O 1
ATOM 1471 N N . GLU A 1 183 ? -3.543 6.638 0.706 1.00 97.38 183 GLU A N 1
ATOM 1472 C CA . GLU A 1 183 ? -3.020 6.233 -0.595 1.00 97.38 183 GLU A CA 1
ATOM 1473 C C . GLU A 1 183 ? -1.487 6.225 -0.572 1.00 97.38 183 GLU A C 1
ATOM 1475 O O . GLU A 1 183 ? -0.846 7.252 -0.355 1.00 97.38 183 GLU A O 1
ATOM 1480 N N . GLY A 1 184 ? -0.894 5.057 -0.7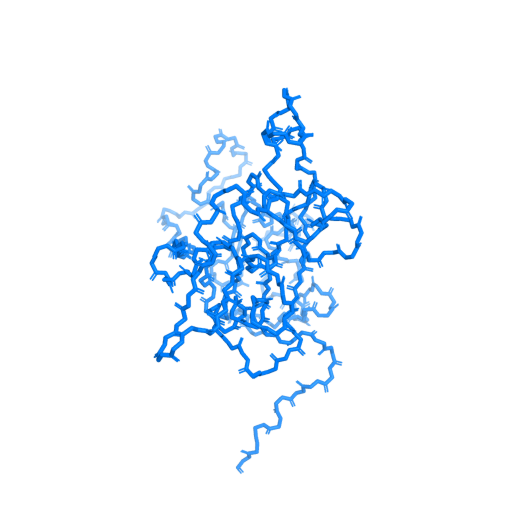97 1.00 95.88 184 GLY A N 1
ATOM 1481 C CA . GLY A 1 184 ? 0.533 4.872 -1.027 1.00 95.88 184 GLY A CA 1
ATOM 1482 C C . GLY A 1 184 ? 0.848 4.942 -2.520 1.00 95.88 184 GLY A C 1
ATOM 1483 O O . GLY A 1 184 ? 0.392 5.856 -3.208 1.00 95.88 184 GLY A O 1
ATOM 1484 N N . ARG A 1 185 ? 1.651 4.006 -3.040 1.00 92.19 185 ARG A N 1
ATOM 1485 C CA . ARG A 1 185 ? 1.920 3.872 -4.485 1.00 92.19 185 ARG A CA 1
ATOM 1486 C C . ARG A 1 185 ? 0.624 3.758 -5.285 1.00 92.19 185 ARG A C 1
ATOM 1488 O O . ARG A 1 185 ? -0.320 3.100 -4.858 1.00 92.19 185 ARG A O 1
ATOM 1495 N N . ASP A 1 186 ? 0.631 4.344 -6.480 1.00 92.31 186 ASP A N 1
ATOM 1496 C CA . ASP A 1 186 ? -0.449 4.157 -7.452 1.00 92.31 186 ASP A CA 1
ATOM 1497 C C . ASP A 1 186 ? -0.651 2.657 -7.731 1.00 92.31 186 ASP A C 1
ATOM 1499 O O . ASP A 1 186 ? 0.313 1.919 -7.931 1.00 92.31 186 ASP A O 1
ATOM 1503 N N . VAL A 1 187 ? -1.901 2.193 -7.727 1.00 93.06 187 VAL A N 1
ATOM 1504 C CA . VAL A 1 187 ? -2.259 0.774 -7.907 1.00 93.06 187 VAL A CA 1
ATOM 1505 C C . VAL A 1 187 ? -1.880 0.223 -9.291 1.00 93.06 187 VAL A C 1
ATOM 1507 O O . VAL A 1 187 ? -1.718 -0.982 -9.477 1.00 93.06 187 VAL A O 1
ATOM 1510 N N . GLY A 1 188 ? -1.699 1.103 -10.276 1.00 91.38 188 GLY A N 1
ATOM 1511 C CA . GLY A 1 188 ? -1.160 0.791 -11.592 1.00 91.38 188 GLY A CA 1
ATOM 1512 C C . GLY A 1 188 ? 0.359 0.633 -11.622 1.00 91.38 188 GLY A C 1
ATOM 1513 O O . GLY A 1 188 ? 0.920 0.410 -12.698 1.00 91.38 188 GLY A O 1
ATOM 1514 N N . VAL A 1 189 ? 1.026 0.735 -10.474 1.00 89.88 189 VAL A N 1
ATOM 1515 C CA . VAL A 1 189 ? 2.474 0.604 -10.325 1.00 89.88 189 VAL A CA 1
ATOM 1516 C C . VAL A 1 189 ? 2.795 -0.652 -9.535 1.00 89.88 189 VAL A C 1
ATOM 1518 O O . VAL A 1 189 ? 2.072 -1.034 -8.626 1.00 89.88 189 VAL A O 1
ATOM 1521 N N . ARG A 1 190 ? 3.914 -1.306 -9.835 1.00 90.38 190 ARG A N 1
ATOM 1522 C CA . ARG A 1 190 ? 4.392 -2.415 -9.008 1.00 90.38 190 ARG A CA 1
ATOM 1523 C C . ARG A 1 190 ? 4.873 -1.928 -7.631 1.00 90.38 190 ARG A C 1
ATOM 1525 O O . ARG A 1 190 ? 5.715 -1.028 -7.532 1.00 90.38 190 ARG A O 1
ATOM 1532 N N . GLY A 1 191 ? 4.399 -2.585 -6.575 1.00 91.38 191 GLY A N 1
ATOM 1533 C CA . GLY A 1 191 ? 4.880 -2.391 -5.205 1.00 91.38 191 GLY A CA 1
ATOM 1534 C C . GLY A 1 191 ? 6.327 -2.859 -4.966 1.00 91.38 191 GLY A C 1
ATOM 1535 O O . GLY A 1 191 ? 6.975 -3.419 -5.855 1.00 91.38 191 GLY A O 1
ATOM 1536 N N . ARG A 1 192 ? 6.830 -2.635 -3.743 1.00 89.94 192 ARG A N 1
ATOM 1537 C CA . ARG A 1 192 ? 8.141 -3.116 -3.251 1.00 89.94 192 ARG A CA 1
ATOM 1538 C C . ARG A 1 192 ? 8.031 -3.642 -1.814 1.00 89.94 192 ARG A C 1
ATOM 1540 O O . ARG A 1 192 ? 8.727 -3.186 -0.915 1.00 89.94 192 ARG A O 1
ATOM 1547 N N . HIS A 1 193 ? 7.091 -4.551 -1.592 1.00 92.06 193 HIS A N 1
ATOM 1548 C CA . HIS A 1 193 ? 6.702 -5.025 -0.263 1.00 92.06 193 HIS A CA 1
ATOM 1549 C C . HIS A 1 193 ? 6.846 -6.543 -0.075 1.00 92.06 193 HIS A C 1
ATOM 1551 O O . HIS A 1 193 ? 6.933 -6.998 1.059 1.00 92.06 193 HIS A O 1
ATOM 1557 N N . VAL A 1 194 ? 6.947 -7.325 -1.154 1.00 89.56 194 VAL A N 1
ATOM 1558 C CA . VAL A 1 194 ? 7.307 -8.751 -1.111 1.00 89.56 194 VAL A CA 1
ATOM 1559 C C . VAL A 1 194 ? 8.594 -8.961 -1.890 1.00 89.56 194 VAL A C 1
ATOM 1561 O O . VAL A 1 194 ? 8.664 -8.613 -3.068 1.00 89.56 194 VAL A O 1
ATOM 1564 N N . GLU A 1 195 ? 9.612 -9.530 -1.260 1.00 84.06 195 GLU A N 1
ATOM 1565 C CA . GLU A 1 195 ? 10.857 -9.882 -1.943 1.00 84.06 195 GLU A CA 1
ATOM 1566 C C . GLU A 1 195 ? 10.563 -10.772 -3.165 1.00 84.06 195 GLU A C 1
ATOM 1568 O O . GLU A 1 195 ? 9.764 -11.706 -3.086 1.00 84.06 195 GLU A O 1
ATOM 1573 N N . GLU A 1 196 ? 11.106 -10.389 -4.325 1.00 82.19 196 GLU A N 1
ATOM 1574 C CA . GLU A 1 196 ? 10.981 -11.072 -5.630 1.00 82.19 196 GLU A CA 1
ATOM 1575 C C . GLU A 1 196 ? 9.557 -11.300 -6.190 1.00 82.19 196 GLU A C 1
ATOM 1577 O O . GLU A 1 196 ? 9.401 -11.722 -7.334 1.00 82.19 196 GLU A O 1
ATOM 1582 N N . SER A 1 197 ? 8.493 -10.961 -5.454 1.00 88.31 197 SER A N 1
ATOM 1583 C CA . SER A 1 197 ? 7.120 -11.364 -5.793 1.00 88.31 197 SER A CA 1
ATOM 1584 C C . SER A 1 197 ? 6.120 -10.204 -5.791 1.00 88.31 197 SER A C 1
ATOM 1586 O O . SER A 1 197 ? 4.954 -10.380 -5.456 1.00 88.31 197 SER A O 1
ATOM 1588 N N . ASN A 1 198 ? 6.530 -8.998 -6.187 1.00 89.69 198 ASN A N 1
ATOM 1589 C CA . ASN A 1 198 ? 5.636 -7.826 -6.181 1.00 89.69 198 ASN A CA 1
ATOM 1590 C C . ASN A 1 198 ? 4.655 -7.751 -7.364 1.00 89.69 198 ASN A C 1
ATOM 1592 O O . ASN A 1 198 ? 3.608 -7.116 -7.255 1.00 89.69 198 ASN A O 1
ATOM 1596 N N . THR A 1 199 ? 4.987 -8.346 -8.514 1.00 90.00 199 THR A N 1
ATOM 1597 C CA . THR A 1 199 ? 4.138 -8.273 -9.716 1.00 90.00 199 THR A CA 1
ATOM 1598 C C . THR A 1 199 ? 2.771 -8.910 -9.448 1.00 90.00 199 THR A C 1
ATOM 1600 O O . THR A 1 199 ? 2.706 -10.028 -8.934 1.00 90.00 199 THR A O 1
ATOM 1603 N N . GLY A 1 200 ? 1.703 -8.190 -9.802 1.00 90.94 200 GLY A N 1
ATOM 1604 C CA . GLY A 1 200 ? 0.310 -8.616 -9.625 1.00 90.94 200 GLY A CA 1
ATOM 1605 C C . GLY A 1 200 ? -0.252 -8.433 -8.214 1.00 90.94 200 GLY A C 1
ATOM 1606 O O . GLY A 1 200 ? -1.378 -8.843 -7.947 1.00 90.94 200 GLY A O 1
ATOM 1607 N N . LYS A 1 201 ? 0.506 -7.807 -7.302 1.00 94.56 201 LYS A N 1
ATOM 1608 C CA . LYS A 1 201 ? 0.123 -7.720 -5.889 1.00 94.56 201 LYS A CA 1
ATOM 1609 C C . LYS A 1 201 ? -0.174 -6.301 -5.438 1.00 94.56 201 LYS A C 1
ATOM 1611 O O . LYS A 1 201 ? 0.598 -5.385 -5.707 1.00 94.56 201 LYS A O 1
ATOM 1616 N N . ILE A 1 202 ? -1.249 -6.154 -4.670 1.00 97.06 202 ILE A N 1
ATOM 1617 C CA . ILE A 1 202 ? -1.571 -4.945 -3.915 1.00 97.06 202 ILE A CA 1
ATOM 1618 C C . ILE A 1 202 ? -1.068 -5.123 -2.480 1.00 97.06 202 ILE A C 1
ATOM 1620 O O . ILE A 1 202 ? -1.660 -5.853 -1.690 1.00 97.06 202 ILE A O 1
ATOM 1624 N N . GLY A 1 203 ? 0.031 -4.461 -2.128 1.00 97.44 203 GLY A N 1
ATOM 1625 C CA . GLY A 1 203 ? 0.488 -4.346 -0.742 1.00 97.44 203 GLY A CA 1
ATOM 1626 C C . GLY A 1 203 ? -0.329 -3.359 0.088 1.00 97.44 203 GLY A C 1
ATOM 1627 O O . GLY A 1 203 ? -0.468 -2.197 -0.302 1.00 97.44 203 GLY A O 1
ATOM 1628 N N . VAL A 1 204 ? -0.791 -3.818 1.250 1.00 97.62 204 VAL A N 1
ATOM 1629 C CA . VAL A 1 204 ? -1.468 -3.025 2.283 1.00 97.62 204 VAL A CA 1
ATOM 1630 C C . VAL A 1 204 ? -0.652 -3.102 3.571 1.00 97.62 204 VAL A C 1
ATOM 1632 O O . VAL A 1 204 ? -0.403 -4.196 4.073 1.00 97.62 204 VAL A O 1
ATOM 1635 N N . LEU A 1 205 ? -0.237 -1.954 4.105 1.00 95.44 205 LEU A N 1
ATOM 1636 C CA . LEU A 1 205 ? 0.496 -1.855 5.368 1.00 95.44 205 LEU A CA 1
ATOM 1637 C C . LEU A 1 205 ? -0.431 -1.409 6.498 1.00 95.44 205 LEU A C 1
ATOM 1639 O O . LEU A 1 205 ? -1.014 -0.336 6.409 1.00 95.44 205 LEU A O 1
ATOM 1643 N N . PHE A 1 206 ? -0.495 -2.156 7.593 1.00 92.75 206 PHE A N 1
ATOM 1644 C CA . PHE A 1 206 ? -1.050 -1.669 8.855 1.00 92.75 206 PHE A CA 1
ATOM 1645 C C . PHE A 1 206 ? 0.045 -0.988 9.683 1.00 92.75 206 PHE A C 1
ATOM 1647 O O . PHE A 1 206 ? 1.098 -1.580 9.930 1.00 92.75 206 PHE A O 1
ATOM 1654 N N . LEU A 1 207 ? -0.198 0.250 10.120 1.00 89.56 207 LEU A N 1
ATOM 1655 C CA . LEU A 1 207 ? 0.714 0.956 11.020 1.00 89.56 207 LEU A CA 1
ATOM 1656 C C . LEU A 1 207 ? 0.615 0.360 12.424 1.00 89.56 207 LEU A C 1
ATOM 1658 O O . LEU A 1 207 ? -0.426 0.434 13.080 1.00 89.56 207 LEU A O 1
ATOM 1662 N N . GLY A 1 208 ? 1.711 -0.239 12.876 1.00 85.19 208 GLY A N 1
ATOM 1663 C CA . GLY A 1 208 ? 1.790 -0.930 14.154 1.00 85.19 208 GLY A CA 1
ATOM 1664 C C . GLY A 1 208 ? 2.572 -2.237 14.100 1.00 85.19 208 GLY A C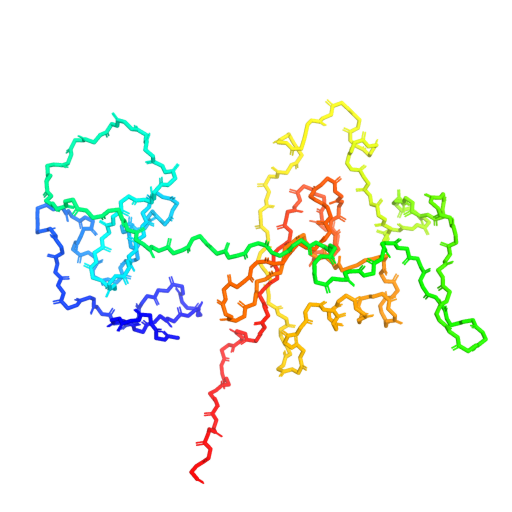 1
ATOM 1665 O O . GLY A 1 208 ? 2.998 -2.727 13.049 1.00 85.19 208 GLY A O 1
ATOM 1666 N N . ASP A 1 209 ? 2.740 -2.811 15.283 1.00 83.88 209 ASP A N 1
ATOM 1667 C CA . ASP A 1 209 ? 3.341 -4.117 15.489 1.00 83.88 209 ASP A CA 1
ATOM 1668 C C . ASP A 1 209 ? 2.274 -5.102 15.982 1.00 83.88 209 ASP A C 1
ATOM 1670 O O . ASP A 1 209 ? 1.550 -4.822 16.938 1.00 83.88 209 ASP A O 1
ATOM 1674 N N . PHE A 1 210 ? 2.145 -6.228 15.281 1.00 83.56 210 PHE A N 1
ATOM 1675 C CA . PHE A 1 210 ? 1.145 -7.264 15.538 1.00 83.56 210 PHE A CA 1
ATOM 1676 C C . PHE A 1 210 ? 1.799 -8.617 15.852 1.00 83.56 210 PHE A C 1
ATOM 1678 O O . PHE A 1 210 ? 1.103 -9.636 15.885 1.00 83.56 210 PHE A O 1
ATOM 1685 N N . GLU A 1 211 ? 3.112 -8.635 16.106 1.00 81.38 211 GLU A N 1
ATOM 1686 C CA . GLU A 1 211 ? 3.803 -9.825 16.592 1.00 81.38 211 GLU A CA 1
ATOM 1687 C C . GLU A 1 211 ? 3.267 -10.240 17.981 1.00 81.38 211 GLU A C 1
ATOM 1689 O O . GLU A 1 211 ? 3.090 -9.400 18.874 1.00 81.38 211 GLU A O 1
ATOM 1694 N N . PRO A 1 212 ? 2.997 -11.537 18.214 1.00 70.81 212 PRO A N 1
ATOM 1695 C CA . PRO A 1 212 ? 2.525 -12.015 19.506 1.00 70.81 212 PRO A CA 1
ATOM 1696 C C . PRO A 1 212 ? 3.639 -11.944 20.564 1.00 70.81 212 PRO A C 1
ATOM 1698 O O . PRO A 1 212 ? 4.693 -12.556 20.407 1.00 70.81 212 PRO A O 1
ATOM 1701 N N . GLY A 1 213 ? 3.391 -11.254 21.686 1.00 61.94 213 GLY A N 1
ATOM 1702 C CA . GLY A 1 213 ? 4.272 -11.305 22.867 1.00 61.94 213 GLY A CA 1
ATOM 1703 C C . GLY A 1 213 ? 4.548 -9.984 23.586 1.00 61.94 213 GLY A C 1
ATOM 1704 O O . GLY A 1 213 ? 5.104 -10.011 24.681 1.00 61.94 213 GLY A O 1
ATOM 1705 N N . TRP A 1 214 ? 4.124 -8.842 23.041 1.00 52.62 214 TRP A N 1
ATOM 1706 C CA . TRP A 1 214 ? 4.373 -7.532 23.653 1.00 52.62 214 TRP A CA 1
ATOM 1707 C C . TRP A 1 214 ? 3.073 -6.895 24.151 1.00 52.62 214 TRP A C 1
ATOM 1709 O O . TRP A 1 214 ? 2.415 -6.120 23.463 1.00 52.62 214 TRP A O 1
ATOM 1719 N N . VAL A 1 215 ? 2.685 -7.245 25.380 1.00 53.12 215 VAL A N 1
ATOM 1720 C CA . VAL A 1 215 ? 1.671 -6.491 26.128 1.00 53.12 215 VAL A CA 1
ATOM 1721 C C . VAL A 1 215 ? 2.327 -5.191 26.584 1.00 53.12 215 VAL A C 1
ATOM 1723 O O . VAL A 1 215 ? 3.407 -5.225 27.176 1.00 53.12 215 VAL A O 1
ATOM 1726 N N . LEU A 1 216 ? 1.685 -4.048 26.327 1.00 50.03 216 LEU A N 1
ATOM 1727 C CA . LEU A 1 216 ? 2.043 -2.791 26.976 1.00 50.03 216 LEU A CA 1
ATOM 1728 C C . LEU A 1 216 ? 2.020 -3.032 28.489 1.00 50.03 216 LEU A C 1
ATOM 1730 O O . LEU A 1 216 ? 0.951 -3.113 29.092 1.00 50.03 216 LEU A O 1
ATOM 1734 N N . ASN A 1 217 ? 3.191 -3.129 29.114 1.00 41.38 217 ASN A N 1
ATOM 1735 C CA . ASN A 1 217 ? 3.313 -2.834 30.532 1.00 41.38 217 ASN A CA 1
ATOM 1736 C C . ASN A 1 217 ? 3.057 -1.331 30.673 1.00 41.38 217 ASN A C 1
ATOM 1738 O O . ASN A 1 217 ? 3.987 -0.533 30.767 1.00 41.38 217 ASN A O 1
ATOM 1742 N N . SER A 1 218 ? 1.785 -0.932 30.633 1.00 43.31 218 SER A N 1
ATOM 1743 C CA . SER A 1 218 ? 1.350 0.353 31.153 1.00 43.31 218 SER A CA 1
ATOM 1744 C C . SER A 1 218 ? 1.548 0.282 32.663 1.00 43.31 218 SER A C 1
ATOM 1746 O O . SER A 1 218 ? 0.662 -0.150 33.401 1.00 43.31 218 SER A O 1
ATOM 1748 N N . GLY A 1 219 ? 2.775 0.590 33.086 1.00 43.19 219 GLY A N 1
ATOM 1749 C CA . GLY A 1 219 ? 3.121 0.773 34.482 1.00 43.19 219 GLY A CA 1
ATOM 1750 C C . GLY A 1 219 ? 2.168 1.780 35.113 1.00 43.19 219 GLY A C 1
ATOM 1751 O O . GLY A 1 219 ? 1.902 2.838 34.542 1.00 43.19 219 GLY A O 1
ATOM 1752 N N . THR A 1 220 ? 1.636 1.363 36.255 1.00 43.44 220 THR A N 1
ATOM 1753 C CA . THR A 1 220 ? 0.958 2.163 37.279 1.00 43.44 220 THR A CA 1
ATOM 1754 C C . THR A 1 220 ? 1.758 3.387 37.691 1.00 43.44 220 THR A C 1
ATOM 1756 O O . THR A 1 220 ? 2.994 3.223 37.829 1.00 43.44 220 THR A O 1
#

Radius of gyration: 21.57 Å; chains: 1; bounding box: 60×46×61 Å